Protein AF-0000000066281211 (afdb_homodimer)

Structure (mmCIF, N/CA/C/O backbone):
data_AF-0000000066281211-model_v1
#
loop_
_entity.id
_entity.type
_entity.pdbx_description
1 polymer 'Putative nuclease p44'
#
loop_
_atom_site.group_PDB
_atom_site.id
_atom_site.type_symbol
_atom_site.label_atom_id
_atom_site.label_alt_id
_atom_site.label_comp_id
_atom_site.label_asym_id
_atom_site.label_entity_id
_atom_site.label_seq_id
_atom_site.pdbx_PDB_ins_code
_atom_site.Cartn_x
_atom_site.Cartn_y
_atom_site.Cartn_z
_atom_site.occupancy
_atom_site.B_iso_or_equiv
_atom_site.auth_seq_id
_atom_site.auth_comp_id
_atom_site.auth_asym_id
_atom_site.auth_atom_id
_atom_site.pdbx_PDB_model_num
ATOM 1 N N . MET A 1 1 ? 4.246 -25.969 -23.844 1 44.56 1 MET A N 1
ATOM 2 C CA . MET A 1 1 ? 4.227 -25.766 -22.406 1 44.56 1 MET A CA 1
ATOM 3 C C . MET A 1 1 ? 3.957 -24.297 -22.062 1 44.56 1 MET A C 1
ATOM 5 O O . MET A 1 1 ? 4.676 -23.406 -22.531 1 44.56 1 MET A O 1
ATOM 9 N N . ARG A 1 2 ? 2.766 -23.844 -22.109 1 54.31 2 ARG A N 1
ATOM 10 C CA . ARG A 1 2 ? 2.336 -22.453 -22.141 1 54.31 2 ARG A CA 1
ATOM 11 C C . ARG A 1 2 ? 3.037 -21.641 -21.047 1 54.31 2 ARG A C 1
ATOM 13 O O . ARG A 1 2 ? 3.014 -22.016 -19.875 1 54.31 2 ARG A O 1
ATOM 20 N N . LEU A 1 3 ? 4.168 -21.031 -21.438 1 71.75 3 LEU A N 1
ATOM 21 C CA . LEU A 1 3 ? 5.023 -20.297 -20.516 1 71.75 3 LEU A CA 1
ATOM 22 C C . LEU A 1 3 ? 4.207 -19.344 -19.656 1 71.75 3 LEU A C 1
ATOM 24 O O . LEU A 1 3 ? 3.428 -18.547 -20.188 1 71.75 3 LEU A O 1
ATOM 28 N N . ILE A 1 4 ? 3.943 -19.859 -18.531 1 82.5 4 ILE A N 1
ATOM 29 C CA . ILE A 1 4 ? 3.143 -19.047 -17.625 1 82.5 4 ILE A CA 1
ATOM 30 C C . ILE A 1 4 ? 3.658 -17.609 -17.625 1 82.5 4 ILE A C 1
ATOM 32 O O . ILE A 1 4 ? 4.848 -17.359 -17.406 1 82.5 4 ILE A O 1
ATOM 36 N N . ARG A 1 5 ? 2.764 -16.766 -18.141 1 91.5 5 ARG A N 1
ATOM 37 C CA . ARG A 1 5 ? 3.102 -15.352 -18.234 1 91.5 5 ARG A CA 1
ATOM 38 C C . ARG A 1 5 ? 2.91 -14.664 -16.891 1 91.5 5 ARG A C 1
ATOM 40 O O . ARG A 1 5 ? 2.082 -15.086 -16.078 1 91.5 5 ARG A O 1
ATOM 47 N N . GLU A 1 6 ? 3.596 -13.648 -16.688 1 95.06 6 GLU A N 1
ATOM 48 C CA . GLU A 1 6 ? 3.502 -12.836 -15.484 1 95.06 6 GLU A CA 1
ATOM 49 C C . GLU A 1 6 ? 2.076 -12.352 -15.258 1 95.06 6 GLU A C 1
ATOM 51 O O . GLU A 1 6 ? 1.578 -12.375 -14.125 1 95.06 6 GLU A O 1
ATOM 56 N N . ASP A 1 7 ? 1.435 -11.945 -16.297 1 96.25 7 ASP A N 1
ATOM 57 C CA . ASP A 1 7 ? 0.079 -11.414 -16.188 1 96.25 7 ASP A CA 1
ATOM 58 C C . ASP A 1 7 ? -0.877 -12.469 -15.641 1 96.25 7 ASP A C 1
ATOM 60 O O . ASP A 1 7 ? -1.756 -12.156 -14.828 1 96.25 7 ASP A O 1
ATOM 64 N N . SER A 1 8 ? -0.72 -13.68 -16.109 1 96.94 8 SER A N 1
ATOM 65 C CA . SER A 1 8 ? -1.567 -14.758 -15.617 1 96.94 8 SER A CA 1
ATOM 66 C C . SER A 1 8 ? -1.365 -14.992 -14.125 1 96.94 8 SER A C 1
ATOM 68 O O . SER A 1 8 ? -2.316 -15.297 -13.398 1 96.94 8 SER A O 1
ATOM 70 N N . ILE A 1 9 ? -0.153 -14.906 -13.672 1 97.5 9 ILE A N 1
ATOM 71 C CA . ILE A 1 9 ? 0.177 -15.078 -12.258 1 97.5 9 ILE A CA 1
ATOM 72 C C . ILE A 1 9 ? -0.469 -13.961 -11.438 1 97.5 9 ILE A C 1
ATOM 74 O O . ILE A 1 9 ? -1.067 -14.219 -10.391 1 97.5 9 ILE A O 1
ATOM 78 N N . GLU A 1 10 ? -0.392 -12.766 -11.961 1 97.94 10 GLU A N 1
ATOM 79 C CA . GLU A 1 10 ? -0.994 -11.625 -11.273 1 97.94 10 GLU A CA 1
ATOM 80 C C . GLU A 1 10 ? -2.512 -11.758 -11.203 1 97.94 10 GLU A C 1
ATOM 82 O O . GLU A 1 10 ? -3.115 -1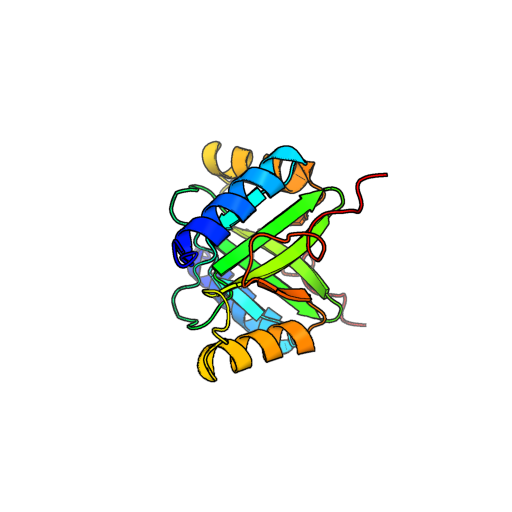1.531 -10.156 1 97.94 10 GLU A O 1
ATOM 87 N N . LYS A 1 11 ? -3.09 -12.141 -12.266 1 98.06 11 LYS A N 1
ATOM 88 C CA . LYS A 1 11 ? -4.539 -12.32 -12.281 1 98.06 11 LYS A CA 1
ATOM 89 C C . LYS A 1 11 ? -4.969 -13.414 -11.312 1 98.06 11 LYS A C 1
ATOM 91 O O . LYS A 1 11 ? -5.984 -13.281 -10.625 1 98.06 11 LYS A O 1
ATOM 96 N N . HIS A 1 12 ? -4.199 -14.516 -11.312 1 98.12 12 HIS A N 1
ATOM 97 C CA . HIS A 1 12 ? -4.469 -15.602 -10.375 1 98.12 12 HIS A CA 1
ATOM 98 C C . HIS A 1 12 ? -4.363 -15.117 -8.93 1 98.12 12 HIS A C 1
ATOM 100 O O . HIS A 1 12 ? -5.211 -15.445 -8.094 1 98.12 12 HIS A O 1
ATOM 106 N N . LEU A 1 13 ? -3.348 -14.344 -8.633 1 98.31 13 LEU A N 1
ATOM 107 C CA . LEU A 1 13 ? -3.176 -13.75 -7.309 1 98.31 13 LEU A CA 1
ATOM 108 C C . LEU A 1 13 ? -4.41 -12.945 -6.91 1 98.31 13 LEU A C 1
ATOM 110 O O . LEU A 1 13 ? -4.961 -13.148 -5.824 1 98.31 13 LEU A O 1
ATOM 114 N N . VAL A 1 14 ? -4.867 -12.039 -7.812 1 98.5 14 VAL A N 1
ATOM 115 C CA . VAL A 1 14 ? -5.992 -11.156 -7.535 1 98.5 14 VAL A CA 1
ATOM 116 C C . VAL A 1 14 ? -7.242 -11.984 -7.254 1 98.5 14 VAL A C 1
ATOM 118 O O . VAL A 1 14 ? -7.949 -11.734 -6.27 1 98.5 14 VAL A O 1
ATOM 121 N N . SER A 1 15 ? -7.438 -12.984 -8.07 1 98.44 15 SER A N 1
ATOM 122 C CA . SER A 1 15 ? -8.625 -13.828 -7.945 1 98.44 15 SER A CA 1
ATOM 123 C C . SER A 1 15 ? -8.609 -14.602 -6.633 1 98.44 15 SER A C 1
ATOM 125 O O . SER A 1 15 ? -9.609 -14.648 -5.918 1 98.44 15 SER A O 1
ATOM 127 N N . GLU A 1 16 ? -7.512 -15.188 -6.273 1 98.19 16 GLU A N 1
ATOM 128 C CA . GLU A 1 16 ? -7.43 -16.031 -5.086 1 98.19 16 GLU A CA 1
ATOM 129 C C . GLU A 1 16 ? -7.496 -15.195 -3.811 1 98.19 16 GLU A C 1
ATOM 131 O O . GLU A 1 16 ? -8.109 -15.609 -2.822 1 98.19 16 GLU A O 1
ATOM 136 N N . VAL A 1 17 ? -6.848 -14.078 -3.797 1 98.38 17 VAL A N 1
ATOM 137 C CA . VAL A 1 17 ? -6.902 -13.172 -2.654 1 98.38 17 VAL A CA 1
ATOM 138 C C . VAL A 1 17 ? -8.344 -12.734 -2.41 1 98.38 17 VAL A C 1
ATOM 140 O O . VAL A 1 17 ? -8.805 -12.695 -1.265 1 98.38 17 VAL A O 1
ATOM 143 N N . ARG A 1 18 ? -9.016 -12.414 -3.469 1 98.25 18 ARG A N 1
ATOM 144 C CA . ARG A 1 18 ? -10.414 -12 -3.365 1 98.25 18 ARG A CA 1
ATOM 145 C C . ARG A 1 18 ? -11.258 -13.094 -2.729 1 98.25 18 ARG A C 1
ATOM 147 O O . ARG A 1 18 ? -12.125 -12.812 -1.896 1 98.25 18 ARG A O 1
ATOM 154 N N . LYS A 1 19 ? -10.992 -14.312 -3.018 1 97.56 19 LYS A N 1
ATOM 155 C CA . LYS A 1 19 ? -11.773 -15.445 -2.525 1 97.56 19 LYS A CA 1
ATOM 156 C C . LYS A 1 19 ? -11.68 -15.562 -1.008 1 97.56 19 LYS A C 1
ATOM 158 O O . LYS A 1 19 ? -12.609 -16.047 -0.358 1 97.56 19 LYS A O 1
ATOM 163 N N . ILE A 1 20 ? -10.625 -15.141 -0.533 1 96.56 20 ILE A N 1
ATOM 164 C CA . ILE A 1 20 ? -10.453 -15.297 0.907 1 96.56 20 ILE A CA 1
ATOM 165 C C . ILE A 1 20 ? -10.766 -13.984 1.612 1 96.56 20 ILE A C 1
ATOM 167 O O . ILE A 1 20 ? -10.438 -13.805 2.787 1 96.56 20 ILE A O 1
ATOM 171 N N . GLY A 1 21 ? -11.281 -13.023 0.875 1 97.25 21 GLY A N 1
ATOM 172 C CA . GLY A 1 21 ? -11.797 -11.805 1.487 1 97.25 21 GLY A CA 1
ATOM 173 C C . GLY A 1 21 ? -10.789 -10.672 1.511 1 97.25 21 GLY A C 1
ATOM 174 O O . GLY A 1 21 ? -11 -9.664 2.186 1 97.25 21 GLY A O 1
ATOM 175 N N . GLY A 1 22 ? -9.688 -10.883 0.77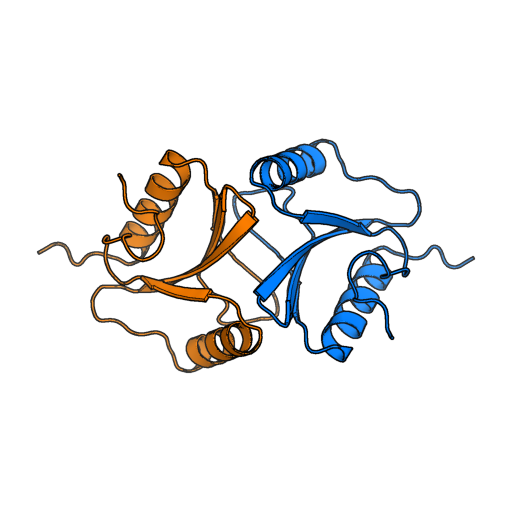7 1 98.31 22 GLY A N 1
ATOM 176 C CA . GLY A 1 22 ? -8.688 -9.836 0.684 1 98.31 22 GLY A CA 1
ATOM 177 C C . GLY A 1 22 ? -8.812 -9.008 -0.582 1 98.31 22 GLY A C 1
ATOM 178 O O . GLY A 1 22 ? -9.742 -9.203 -1.369 1 98.31 22 GLY A O 1
ATOM 179 N N . ILE A 1 23 ? -7.938 -8.008 -0.677 1 98.56 23 ILE A N 1
ATOM 180 C CA . ILE A 1 23 ? -7.82 -7.176 -1.869 1 98.56 23 ILE A CA 1
ATOM 181 C C . ILE A 1 23 ? -6.363 -7.145 -2.334 1 98.56 23 ILE A C 1
ATOM 183 O O . ILE A 1 23 ? -5.453 -6.945 -1.529 1 98.56 23 ILE A O 1
ATOM 187 N N . ALA A 1 24 ? -6.18 -7.43 -3.588 1 98.75 24 ALA A N 1
ATOM 188 C CA . ALA A 1 24 ? -4.867 -7.23 -4.199 1 98.75 24 ALA A CA 1
ATOM 189 C C . ALA A 1 24 ? -4.855 -5.977 -5.074 1 98.75 24 ALA A C 1
ATOM 191 O O . ALA A 1 24 ? -5.184 -6.035 -6.258 1 98.75 24 ALA A O 1
ATOM 192 N N . TYR A 1 25 ? -4.43 -4.871 -4.496 1 98.88 25 TYR A N 1
ATOM 193 C CA . TYR A 1 25 ? -4.371 -3.613 -5.23 1 98.88 25 TYR A CA 1
ATOM 194 C C . TYR A 1 25 ? -3.221 -3.615 -6.23 1 98.88 25 TYR A C 1
ATOM 196 O O . TYR A 1 25 ? -2.125 -4.09 -5.922 1 98.88 25 TYR A O 1
ATOM 204 N N . LYS A 1 26 ? -3.486 -3.129 -7.473 1 98.75 26 LYS A N 1
ATOM 205 C CA . LYS A 1 26 ? -2.33 -2.703 -8.258 1 98.75 26 LYS A CA 1
ATOM 206 C C . LYS A 1 26 ? -1.589 -1.562 -7.57 1 98.75 26 LYS A C 1
ATOM 208 O O . LYS A 1 26 ? -2.191 -0.545 -7.215 1 98.75 26 LYS A O 1
ATOM 213 N N . PHE A 1 27 ? -0.357 -1.746 -7.336 1 98.81 27 PHE A N 1
ATOM 214 C CA . PHE A 1 27 ? 0.393 -0.747 -6.582 1 98.81 27 PHE A CA 1
ATOM 215 C C . PHE A 1 27 ? 1.288 0.069 -7.508 1 98.81 27 PHE A C 1
ATOM 217 O O . PHE A 1 27 ? 2.283 -0.441 -8.031 1 98.81 27 PHE A O 1
ATOM 224 N N . VAL A 1 28 ? 0.878 1.302 -7.762 1 98.75 28 VAL A N 1
ATOM 225 C CA . VAL A 1 28 ? 1.646 2.287 -8.516 1 98.75 28 VAL A CA 1
ATOM 226 C C . VAL A 1 28 ? 1.979 3.479 -7.617 1 98.75 28 VAL A C 1
ATOM 228 O O . VAL A 1 28 ? 1.121 3.967 -6.879 1 98.75 28 VAL A O 1
ATOM 231 N N . SER A 1 29 ? 3.221 3.852 -7.633 1 98.75 29 SER A N 1
ATOM 232 C CA . SER A 1 29 ? 3.656 5.012 -6.859 1 98.75 29 SER A CA 1
ATOM 233 C C . SER A 1 29 ? 4.488 5.961 -7.715 1 98.75 29 SER A C 1
ATOM 235 O O . SER A 1 29 ? 5.715 5.836 -7.777 1 98.75 29 SER A O 1
ATOM 237 N N . PRO A 1 30 ? 3.777 6.918 -8.344 1 97.81 30 PRO A N 1
ATOM 238 C CA . PRO A 1 30 ? 4.531 7.859 -9.18 1 97.81 30 PRO A CA 1
ATOM 239 C C . PRO A 1 30 ? 5.723 8.469 -8.453 1 97.81 30 PRO A C 1
ATOM 241 O O . PRO A 1 30 ? 5.594 8.898 -7.301 1 97.81 30 PRO A O 1
ATOM 244 N N . GLY A 1 31 ? 6.863 8.516 -9.102 1 94.56 31 GLY A N 1
ATOM 245 C CA . GLY A 1 31 ? 8.078 9.047 -8.508 1 94.56 31 GLY A CA 1
ATOM 246 C C . GLY A 1 31 ? 8.938 7.977 -7.852 1 94.56 31 GLY A C 1
ATOM 247 O O . GLY A 1 31 ? 10.094 8.227 -7.504 1 94.56 31 GLY A O 1
ATOM 248 N N . ARG A 1 32 ? 8.359 6.844 -7.602 1 95.56 32 ARG A N 1
ATOM 249 C CA . ARG A 1 32 ? 9.07 5.695 -7.051 1 95.56 32 ARG A CA 1
ATOM 250 C C . ARG A 1 32 ? 8.984 4.496 -7.988 1 95.56 32 ARG A C 1
ATOM 252 O O . ARG A 1 32 ? 8 3.756 -7.977 1 95.56 32 ARG A O 1
ATOM 259 N N . ARG A 1 33 ? 10.117 4.367 -8.578 1 91.06 33 ARG A N 1
ATOM 260 C CA . ARG A 1 33 ? 10.156 3.23 -9.5 1 91.06 33 ARG A CA 1
ATOM 261 C C . ARG A 1 33 ? 10.477 1.939 -8.75 1 91.06 33 ARG A C 1
ATOM 263 O O . ARG A 1 33 ? 11.008 1.973 -7.641 1 91.06 33 ARG A O 1
ATOM 270 N N . GLY A 1 34 ? 9.93 0.787 -9.164 1 97.44 34 GLY A N 1
ATOM 271 C CA . GLY A 1 34 ? 10.352 -0.515 -8.672 1 97.44 34 GLY A CA 1
ATOM 272 C C . GLY A 1 34 ? 9.461 -1.046 -7.559 1 97.44 34 GLY A C 1
ATOM 273 O O . GLY A 1 34 ? 9.75 -2.094 -6.977 1 97.44 34 GLY A O 1
ATOM 274 N N . VAL A 1 35 ? 8.469 -0.241 -7.188 1 98.81 35 VAL A N 1
ATOM 275 C CA . VAL A 1 35 ? 7.574 -0.752 -6.156 1 98.81 35 VAL A CA 1
ATOM 276 C C . VAL A 1 35 ? 6.992 -2.094 -6.594 1 98.81 35 VAL A C 1
ATOM 278 O O . VAL A 1 35 ? 6.867 -2.361 -7.793 1 98.81 35 VAL A O 1
ATOM 281 N N . PRO A 1 36 ? 6.652 -2.949 -5.617 1 98.88 36 PRO A N 1
ATOM 282 C CA . PRO A 1 36 ? 6.055 -4.234 -5.984 1 98.88 36 PRO A CA 1
ATOM 283 C C . PRO A 1 36 ? 4.742 -4.078 -6.75 1 98.88 36 PRO A C 1
ATOM 285 O O . PRO A 1 36 ? 4.039 -3.08 -6.578 1 98.88 36 PRO A O 1
ATOM 288 N N . ASP A 1 37 ? 4.387 -4.996 -7.543 1 98.81 37 ASP A N 1
ATOM 289 C CA . ASP A 1 37 ? 3.236 -4.957 -8.438 1 98.81 37 ASP A CA 1
ATOM 290 C C . ASP A 1 37 ? 1.934 -4.816 -7.656 1 98.81 37 ASP A C 1
ATOM 292 O O . ASP A 1 37 ? 1.007 -4.133 -8.102 1 98.81 37 ASP A O 1
ATOM 296 N N . ARG A 1 38 ? 1.886 -5.543 -6.516 1 98.88 38 ARG A N 1
ATOM 297 C CA . ARG A 1 38 ? 0.625 -5.605 -5.785 1 98.88 38 ARG A CA 1
ATOM 298 C C . ARG A 1 38 ? 0.834 -5.289 -4.309 1 98.88 38 ARG A C 1
ATOM 300 O O . ARG A 1 38 ? 1.837 -5.695 -3.717 1 98.88 38 ARG A O 1
ATOM 307 N N . LEU A 1 39 ? -0.033 -4.566 -3.771 1 98.94 39 LEU A N 1
ATOM 308 C CA . LEU A 1 39 ? -0.272 -4.477 -2.336 1 98.94 39 LEU A CA 1
ATOM 309 C C . LEU A 1 39 ? -1.449 -5.355 -1.926 1 98.94 39 LEU A C 1
ATOM 311 O O . LEU A 1 39 ? -2.602 -5.047 -2.24 1 98.94 39 LEU A O 1
ATOM 315 N N . VAL A 1 40 ? -1.18 -6.426 -1.257 1 98.81 40 VAL A N 1
ATOM 316 C CA . VAL A 1 40 ? -2.221 -7.375 -0.869 1 98.81 40 VAL A CA 1
ATOM 317 C C . VAL A 1 40 ? -2.682 -7.078 0.556 1 98.81 40 VAL A C 1
ATOM 319 O O . VAL A 1 40 ? -1.912 -7.223 1.508 1 98.81 40 VAL A O 1
ATOM 322 N N . ALA A 1 41 ? -3.887 -6.605 0.68 1 98.69 41 ALA A N 1
ATOM 323 C CA . ALA A 1 41 ? -4.535 -6.352 1.964 1 98.69 41 ALA A CA 1
ATOM 324 C C . ALA A 1 41 ? -5.402 -7.535 2.385 1 98.69 41 ALA A C 1
ATOM 326 O O . ALA A 1 41 ? -6.398 -7.848 1.729 1 98.69 41 ALA A O 1
ATOM 327 N N . LEU A 1 42 ? -5.004 -8.195 3.471 1 98.06 42 LEU A N 1
ATOM 328 C CA . LEU A 1 42 ? -5.688 -9.383 3.967 1 98.06 42 LEU A CA 1
ATOM 329 C C . LEU A 1 42 ? -6.453 -9.07 5.25 1 98.06 42 LEU A C 1
ATOM 331 O O . LEU A 1 42 ? -6.23 -8.031 5.871 1 98.06 42 LEU A O 1
ATOM 335 N N . PRO A 1 43 ? -7.402 -9.953 5.566 1 97.12 43 PRO A N 1
ATOM 336 C CA . PRO A 1 43 ? -8.062 -9.773 6.859 1 97.12 43 PRO A CA 1
ATOM 337 C C . PRO A 1 43 ? -7.082 -9.742 8.023 1 97.12 43 PRO A C 1
ATOM 339 O O . PRO A 1 43 ? -5.938 -10.188 7.887 1 97.12 43 PRO A O 1
ATOM 342 N N . ASN A 1 44 ? -7.535 -9.102 9.125 1 95.94 44 ASN A N 1
ATOM 343 C CA . ASN A 1 44 ? -6.785 -8.961 10.367 1 95.94 44 ASN A CA 1
ATOM 344 C C . ASN A 1 44 ? -5.602 -8.016 10.203 1 95.94 44 ASN A C 1
ATOM 346 O O . ASN A 1 44 ? -4.562 -8.195 10.844 1 95.94 44 ASN A O 1
ATOM 350 N N . GLY A 1 45 ? -5.629 -7.152 9.281 1 97.12 45 GLY A N 1
ATOM 351 C CA . GLY A 1 45 ? -4.699 -6.043 9.156 1 97.12 45 GLY A CA 1
ATOM 352 C C . GLY A 1 45 ? -3.367 -6.441 8.547 1 97.12 45 GLY A C 1
ATOM 353 O O . GLY A 1 45 ? -2.363 -5.75 8.734 1 97.12 45 GLY A O 1
ATOM 354 N N . LYS A 1 46 ? -3.406 -7.516 7.879 1 96.81 46 LYS A N 1
ATOM 355 C CA . LYS A 1 46 ? -2.146 -7.984 7.312 1 96.81 46 LYS A CA 1
ATOM 356 C C . LYS A 1 46 ? -1.932 -7.426 5.906 1 96.81 46 LYS A C 1
ATOM 358 O O . LYS A 1 46 ? -2.854 -7.418 5.09 1 96.81 46 LYS A O 1
ATOM 363 N N . ILE A 1 47 ? -0.723 -6.93 5.656 1 98.31 47 ILE A N 1
ATOM 364 C CA . ILE A 1 47 ? -0.321 -6.434 4.348 1 98.31 47 ILE A CA 1
ATOM 365 C C . ILE A 1 47 ? 0.864 -7.242 3.826 1 98.31 47 ILE A C 1
ATOM 367 O O . ILE A 1 47 ? 1.801 -7.535 4.574 1 98.31 47 ILE A O 1
ATOM 371 N N . ILE A 1 48 ? 0.837 -7.621 2.6 1 98.5 48 ILE A N 1
ATOM 372 C CA . ILE A 1 48 ? 1.962 -8.25 1.913 1 98.5 48 ILE A CA 1
ATOM 373 C C . ILE A 1 48 ? 2.199 -7.559 0.572 1 98.5 48 ILE A C 1
ATOM 375 O O . ILE A 1 48 ? 1.267 -7.383 -0.216 1 98.5 48 ILE A O 1
ATOM 379 N N . PHE A 1 49 ? 3.424 -7.133 0.347 1 98.94 49 PHE A N 1
ATOM 380 C CA . PHE A 1 49 ? 3.801 -6.66 -0.979 1 98.94 49 PHE A CA 1
ATOM 381 C C . PHE A 1 49 ? 4.199 -7.824 -1.876 1 98.94 49 PHE A C 1
ATOM 383 O O . PHE A 1 49 ? 4.961 -8.703 -1.46 1 98.94 49 PHE A O 1
ATOM 390 N N . VAL A 1 50 ? 3.719 -7.797 -3.125 1 98.88 50 VAL A N 1
ATOM 391 C CA . VAL A 1 50 ? 3.98 -8.945 -3.99 1 98.88 50 VAL A CA 1
ATOM 392 C C . VAL A 1 50 ? 4.539 -8.461 -5.328 1 98.88 50 VAL A C 1
ATOM 394 O O . VAL A 1 50 ? 3.945 -7.602 -5.984 1 98.88 50 VAL A O 1
ATOM 397 N N . GLU A 1 51 ? 5.641 -8.961 -5.715 1 98.88 51 GLU A N 1
ATOM 398 C CA . GLU A 1 51 ? 6.25 -8.797 -7.027 1 98.88 51 GLU A CA 1
ATOM 399 C C . GLU A 1 51 ? 6.062 -10.047 -7.887 1 98.88 51 GLU A C 1
ATOM 401 O O . GLU A 1 51 ? 6.496 -11.133 -7.512 1 98.88 51 GLU A O 1
ATOM 406 N N . CYS A 1 52 ? 5.441 -9.867 -9.008 1 98.5 52 CYS A N 1
ATOM 407 C CA . CYS A 1 52 ? 5.195 -11.008 -9.875 1 98.5 52 CYS A CA 1
ATOM 408 C C . CYS A 1 52 ? 6.254 -11.109 -10.961 1 98.5 52 CYS A C 1
ATOM 410 O O . CYS A 1 52 ? 6.656 -10.094 -11.539 1 98.5 52 CYS A O 1
ATOM 412 N N . LYS A 1 53 ? 6.691 -12.289 -11.164 1 98.25 53 LYS A N 1
ATOM 413 C CA . LYS A 1 53 ? 7.637 -12.617 -12.227 1 98.25 53 LYS A CA 1
ATOM 414 C C . LYS A 1 53 ? 7.188 -13.852 -13.008 1 98.25 53 LYS A C 1
ATOM 416 O O . LYS A 1 53 ? 6.477 -14.703 -12.477 1 98.25 53 LYS A O 1
ATOM 421 N N . ALA A 1 54 ? 7.598 -13.836 -14.305 1 96.69 54 ALA A N 1
ATOM 422 C CA . ALA A 1 54 ? 7.453 -15.094 -15.031 1 96.69 54 ALA A CA 1
ATOM 423 C C . ALA A 1 54 ? 8.305 -16.188 -14.391 1 96.69 54 ALA A C 1
ATOM 425 O O . ALA A 1 54 ? 9.281 -15.906 -13.695 1 96.69 54 ALA A O 1
ATOM 426 N N . PRO A 1 55 ? 7.887 -17.469 -14.586 1 95.44 55 PRO A N 1
ATOM 427 C CA . PRO A 1 55 ? 8.656 -18.562 -13.984 1 95.44 55 PRO A CA 1
ATOM 428 C C . PRO A 1 55 ? 10.141 -18.5 -14.328 1 95.44 55 PRO A C 1
ATOM 430 O O . PRO A 1 55 ? 10.508 -18.391 -15.5 1 95.44 55 PRO A O 1
ATOM 433 N N . GLY A 1 56 ? 10.914 -18.422 -13.242 1 92.56 56 GLY A N 1
ATOM 434 C CA . GLY A 1 56 ? 12.359 -18.438 -13.422 1 92.56 56 GLY A CA 1
ATOM 435 C C . GLY A 1 56 ? 12.969 -17.062 -13.523 1 92.56 56 GLY A C 1
ATOM 436 O O . GLY A 1 56 ? 14.195 -16.906 -13.484 1 92.56 56 GLY A O 1
ATOM 437 N N . GLU A 1 57 ? 12.133 -16.109 -13.727 1 96.81 57 GLU A N 1
ATOM 438 C CA . GLU A 1 57 ? 12.625 -14.742 -13.812 1 96.81 57 GLU A CA 1
ATOM 439 C C . GLU A 1 57 ? 12.789 -14.125 -12.422 1 96.81 57 GLU A C 1
ATOM 441 O O . GLU A 1 57 ? 12.094 -14.523 -11.484 1 96.81 57 GLU A O 1
ATOM 446 N N . LYS A 1 58 ? 13.727 -13.25 -12.352 1 97.12 58 LYS A N 1
ATOM 447 C CA . LYS A 1 58 ? 14.023 -12.586 -11.086 1 97.12 58 LYS A CA 1
ATOM 448 C C . LYS A 1 58 ? 13.773 -11.086 -11.18 1 97.12 58 LYS A C 1
ATOM 450 O O . LYS A 1 58 ? 13.812 -10.508 -12.273 1 97.12 58 LYS A O 1
ATOM 455 N N . PRO A 1 59 ? 13.555 -10.461 -10 1 98.06 59 PRO A N 1
ATOM 456 C CA . PRO A 1 59 ? 13.477 -9 -10.031 1 98.06 59 PRO A CA 1
ATOM 457 C C . PRO A 1 59 ? 14.773 -8.352 -10.508 1 98.06 59 PRO A C 1
ATOM 459 O O . PRO A 1 59 ? 15.852 -8.93 -10.352 1 98.06 59 PRO A O 1
ATOM 462 N N . THR A 1 60 ? 14.602 -7.203 -11.109 1 98.06 60 THR A N 1
ATOM 463 C CA . THR A 1 60 ? 15.781 -6.438 -11.5 1 98.06 60 THR A CA 1
ATOM 464 C C . THR A 1 60 ? 16.469 -5.848 -10.273 1 98.06 60 THR A C 1
ATOM 466 O O . THR A 1 60 ? 15.875 -5.773 -9.195 1 98.06 60 THR A O 1
ATOM 469 N N . PRO A 1 61 ? 17.703 -5.473 -10.445 1 97.88 61 PRO A N 1
ATOM 470 C CA . PRO A 1 61 ? 18.406 -4.824 -9.328 1 97.88 61 PRO A CA 1
ATOM 471 C C . PRO A 1 61 ? 17.672 -3.592 -8.812 1 97.88 61 PRO A C 1
ATOM 473 O O . PRO A 1 61 ? 17.688 -3.316 -7.609 1 97.88 61 PRO A O 1
ATOM 476 N N . TYR A 1 62 ? 17.031 -2.912 -9.734 1 97.31 62 TYR A N 1
ATOM 477 C CA . TYR A 1 62 ? 16.266 -1.727 -9.359 1 97.31 62 TYR A CA 1
ATOM 478 C C . TYR A 1 62 ? 15.094 -2.096 -8.469 1 97.31 62 TYR A C 1
ATOM 480 O O . TYR A 1 62 ? 14.844 -1.438 -7.457 1 97.31 62 TYR A O 1
ATOM 488 N N . GLN A 1 63 ? 14.375 -3.139 -8.773 1 98.62 63 GLN A N 1
ATOM 489 C CA . GLN A 1 63 ? 13.273 -3.625 -7.945 1 98.62 63 GLN A CA 1
ATOM 490 C C . GLN A 1 63 ? 13.781 -4.133 -6.598 1 98.62 63 GLN A C 1
ATOM 492 O O . GLN A 1 63 ? 13.164 -3.871 -5.562 1 98.62 63 GLN A O 1
ATOM 497 N N . LEU A 1 64 ? 14.922 -4.773 -6.625 1 98.5 64 LEU A N 1
ATOM 498 C CA . LEU A 1 64 ? 15.484 -5.348 -5.41 1 98.5 64 LEU A CA 1
ATOM 499 C C . LEU A 1 64 ? 15.859 -4.254 -4.414 1 98.5 64 LEU A C 1
ATOM 501 O O . LEU A 1 64 ? 15.758 -4.453 -3.201 1 98.5 64 LEU A O 1
ATOM 505 N N . ARG A 1 65 ? 16.281 -3.18 -4.867 1 98.19 65 ARG A N 1
ATOM 506 C CA . ARG A 1 65 ? 16.609 -2.07 -3.979 1 98.19 65 ARG A CA 1
ATOM 507 C C . ARG A 1 65 ? 15.367 -1.572 -3.24 1 98.19 65 ARG A C 1
ATOM 509 O O . ARG A 1 65 ? 15.414 -1.327 -2.033 1 98.19 65 ARG A O 1
ATOM 516 N N . GLU A 1 66 ? 14.281 -1.424 -4.008 1 98.5 66 GLU A N 1
ATOM 517 C CA . GLU A 1 66 ? 13.047 -0.999 -3.361 1 98.5 66 GLU A CA 1
ATOM 518 C C . GLU A 1 66 ? 12.531 -2.066 -2.4 1 98.5 66 GLU A C 1
ATOM 520 O O . GLU A 1 66 ? 12.047 -1.749 -1.312 1 98.5 66 GLU A O 1
ATOM 525 N N . HIS A 1 67 ? 12.625 -3.35 -2.762 1 98.81 67 HIS A N 1
ATOM 526 C CA . HIS A 1 67 ? 12.258 -4.438 -1.86 1 98.81 67 HIS A CA 1
ATOM 527 C C . HIS A 1 67 ? 13.062 -4.371 -0.563 1 98.81 67 HIS A C 1
ATOM 529 O O . HIS A 1 67 ? 12.508 -4.57 0.521 1 98.81 67 HIS A O 1
ATOM 535 N N . ALA A 1 68 ? 14.328 -4.059 -0.755 1 98.56 68 ALA A N 1
ATOM 536 C CA . ALA A 1 68 ? 15.211 -3.992 0.404 1 98.56 68 ALA A CA 1
ATOM 537 C C . ALA A 1 68 ? 14.781 -2.881 1.359 1 98.56 68 ALA A C 1
ATOM 539 O O . ALA A 1 68 ? 14.883 -3.031 2.58 1 98.56 68 ALA A O 1
ATOM 540 N N . ARG A 1 69 ? 14.344 -1.8 0.841 1 98.25 69 ARG A N 1
ATOM 541 C CA . ARG A 1 69 ? 13.852 -0.711 1.681 1 98.25 69 ARG A CA 1
ATOM 542 C C . ARG A 1 69 ? 12.648 -1.153 2.502 1 98.25 69 ARG A C 1
ATOM 544 O O . ARG A 1 69 ? 12.586 -0.904 3.707 1 98.25 69 ARG A O 1
ATOM 551 N N . LEU A 1 70 ? 11.75 -1.803 1.854 1 98.62 70 LEU A N 1
ATOM 552 C CA . LEU A 1 70 ? 10.555 -2.303 2.525 1 98.62 70 LEU A CA 1
ATOM 553 C C . LEU A 1 70 ? 10.922 -3.352 3.57 1 98.62 70 LEU A C 1
ATOM 555 O O . LEU A 1 70 ? 10.391 -3.334 4.684 1 98.62 70 LEU A O 1
ATOM 559 N N . PHE A 1 71 ? 11.875 -4.195 3.217 1 98.5 71 PHE A N 1
ATOM 560 C CA . PHE A 1 71 ? 12.328 -5.227 4.141 1 98.5 71 PHE A CA 1
ATOM 561 C C . PHE A 1 71 ? 12.977 -4.602 5.371 1 98.5 71 PHE A C 1
ATOM 563 O O . PHE A 1 71 ? 12.727 -5.039 6.5 1 98.5 71 PHE A O 1
ATOM 570 N N . ALA A 1 72 ? 13.758 -3.592 5.129 1 98.44 72 ALA A N 1
ATOM 571 C CA . ALA A 1 72 ? 14.469 -2.932 6.223 1 98.44 72 ALA A CA 1
ATOM 572 C C . ALA A 1 72 ? 13.492 -2.305 7.211 1 98.44 72 ALA A C 1
ATOM 574 O O . ALA A 1 72 ? 13.805 -2.174 8.398 1 98.44 72 ALA A O 1
ATOM 575 N N . LEU A 1 73 ? 12.359 -1.976 6.773 1 98.44 73 LEU A N 1
ATOM 576 C CA . LEU A 1 73 ? 11.328 -1.389 7.625 1 98.44 73 LEU A CA 1
ATOM 577 C C . LEU A 1 73 ? 10.492 -2.475 8.289 1 98.44 73 LEU A C 1
ATOM 579 O O . LEU A 1 73 ? 9.594 -2.174 9.086 1 98.44 73 LEU A O 1
ATOM 583 N N . GLY A 1 74 ? 10.703 -3.709 7.926 1 98.44 74 GLY A N 1
ATOM 584 C CA . GLY A 1 74 ? 10 -4.816 8.555 1 98.44 74 GLY A CA 1
ATOM 585 C C . GLY A 1 74 ? 8.805 -5.297 7.758 1 98.44 74 GLY A C 1
ATOM 586 O O . GLY A 1 74 ? 7.98 -6.059 8.266 1 98.44 74 GLY A O 1
ATOM 587 N N . HIS A 1 75 ? 8.727 -4.891 6.52 1 98.5 75 HIS A N 1
ATOM 588 C CA . HIS A 1 75 ? 7.586 -5.293 5.699 1 98.5 75 HIS A CA 1
ATOM 589 C C . HIS A 1 75 ? 7.91 -6.543 4.887 1 98.5 75 HIS A C 1
ATOM 591 O O . HIS A 1 75 ? 9.078 -6.812 4.59 1 98.5 75 HIS A O 1
ATOM 597 N N . GLN A 1 76 ? 6.887 -7.289 4.598 1 98.12 76 GLN A N 1
ATOM 598 C CA . GLN A 1 76 ? 7.039 -8.508 3.809 1 98.12 76 GLN A CA 1
ATOM 599 C C . GLN A 1 76 ? 6.898 -8.219 2.316 1 98.12 76 GLN A C 1
ATOM 601 O O . GLN A 1 76 ? 5.91 -7.625 1.885 1 98.12 76 GLN A O 1
ATOM 606 N N . VAL A 1 77 ? 7.844 -8.602 1.575 1 98.69 77 VAL A N 1
ATOM 607 C CA . VAL A 1 77 ? 7.805 -8.57 0.117 1 98.69 77 VAL A CA 1
ATOM 608 C C . VAL A 1 77 ? 7.992 -9.984 -0.431 1 98.69 77 VAL A C 1
ATOM 610 O O . VAL A 1 77 ? 8.977 -10.656 -0.109 1 98.69 77 VAL A O 1
ATOM 613 N N . ILE A 1 78 ? 7.074 -10.445 -1.226 1 98.38 78 ILE A N 1
ATOM 614 C CA . ILE A 1 78 ? 7.125 -11.781 -1.802 1 98.38 78 ILE 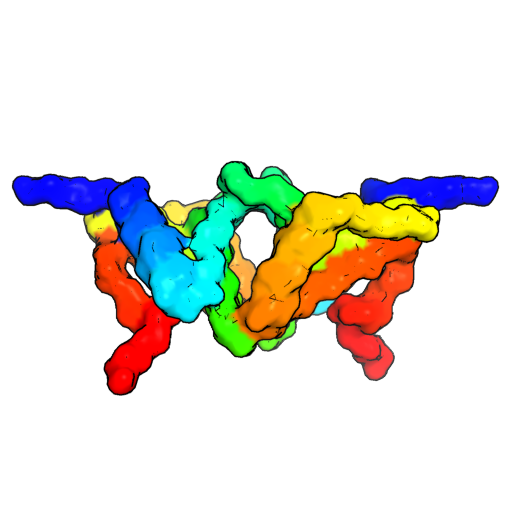A CA 1
ATOM 615 C C . ILE A 1 78 ? 7.277 -11.688 -3.318 1 98.38 78 ILE A C 1
ATOM 617 O O . ILE A 1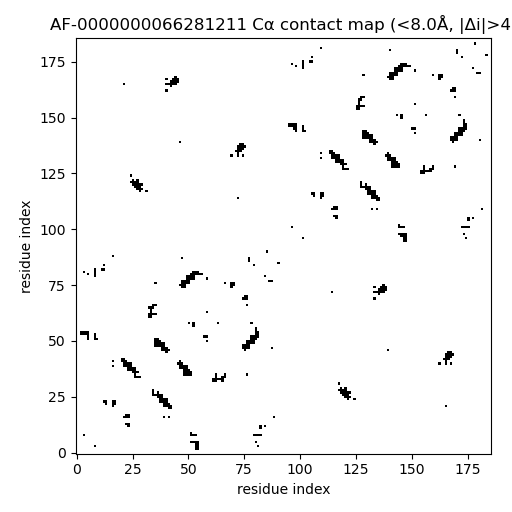 78 ? 6.57 -10.914 -3.969 1 98.38 78 ILE A O 1
ATOM 621 N N . VAL A 1 79 ? 8.234 -12.398 -3.824 1 98.38 79 VAL A N 1
ATOM 622 C CA . VAL A 1 79 ? 8.336 -12.578 -5.27 1 98.38 79 VAL A CA 1
ATOM 623 C C . VAL A 1 79 ? 7.57 -13.828 -5.691 1 98.38 79 VAL A C 1
ATOM 625 O O . VAL A 1 79 ? 7.883 -14.938 -5.246 1 98.38 79 VAL A O 1
ATOM 628 N N . LEU A 1 80 ? 6.598 -13.625 -6.418 1 97.62 80 LEU A N 1
ATOM 629 C CA . LEU A 1 80 ? 5.746 -14.703 -6.906 1 97.62 80 LEU A CA 1
ATOM 630 C C . LEU A 1 80 ? 6.062 -15.031 -8.359 1 97.62 80 LEU A C 1
ATOM 632 O O . LEU A 1 80 ? 5.836 -14.211 -9.25 1 97.62 80 LEU A O 1
ATOM 636 N N . ASP A 1 81 ? 6.551 -16.219 -8.617 1 96.94 81 ASP A N 1
ATOM 637 C CA . ASP A 1 81 ? 6.918 -16.594 -9.984 1 96.94 81 ASP A CA 1
ATOM 638 C C . ASP A 1 81 ? 6.18 -17.844 -10.43 1 96.94 81 ASP A C 1
ATOM 640 O O . ASP A 1 81 ? 6.633 -18.562 -11.328 1 96.94 81 ASP A O 1
ATOM 644 N N . SER A 1 82 ? 5.168 -18.156 -9.711 1 96.06 82 SER A N 1
ATOM 645 C CA . SER A 1 82 ? 4.258 -19.25 -10.039 1 96.06 82 SER A CA 1
ATOM 646 C C . SER A 1 82 ? 2.857 -18.984 -9.5 1 96.06 82 SER A C 1
ATOM 648 O O . SER A 1 82 ? 2.609 -17.953 -8.883 1 96.06 82 SER A O 1
ATOM 650 N N . GLN A 1 83 ? 2.035 -19.953 -9.773 1 95.56 83 GLN A N 1
ATOM 651 C CA . GLN A 1 83 ? 0.672 -19.797 -9.273 1 95.56 83 GLN A CA 1
ATOM 652 C C . GLN A 1 83 ? 0.524 -20.391 -7.875 1 95.56 83 GLN A C 1
ATOM 654 O O . GLN A 1 83 ? -0.585 -20.469 -7.344 1 95.56 83 GLN A O 1
ATOM 659 N N . ASP A 1 84 ? 1.631 -20.812 -7.34 1 95.38 84 ASP A N 1
ATOM 660 C CA . ASP A 1 84 ? 1.621 -21.266 -5.953 1 95.38 84 ASP A CA 1
ATOM 661 C C . ASP A 1 84 ? 1.521 -20.078 -4.988 1 95.38 84 ASP A C 1
ATOM 663 O O . ASP A 1 84 ? 2.447 -19.281 -4.895 1 95.38 84 ASP A O 1
ATOM 667 N N . LEU A 1 85 ? 0.464 -20.016 -4.242 1 96.81 85 LEU A N 1
ATOM 668 C CA . LEU A 1 85 ? 0.199 -18.859 -3.396 1 96.81 85 LEU A CA 1
ATOM 66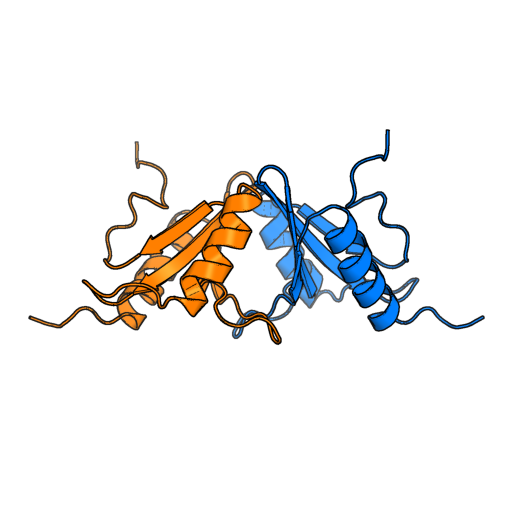9 C C . LEU A 1 85 ? 0.359 -19.219 -1.922 1 96.81 85 LEU A C 1
ATOM 671 O O . LEU A 1 85 ? -0.128 -18.5 -1.047 1 96.81 85 LEU A O 1
ATOM 675 N N . SER A 1 86 ? 1.044 -20.281 -1.578 1 95.62 86 SER A N 1
ATOM 676 C CA . SER A 1 86 ? 1.173 -20.766 -0.208 1 95.62 86 SER A CA 1
ATOM 677 C C . SER A 1 86 ? 1.899 -19.75 0.671 1 95.62 86 SER A C 1
ATOM 679 O O . SER A 1 86 ? 1.698 -19.719 1.887 1 95.62 86 SER A O 1
ATOM 681 N N . SER A 1 87 ? 2.73 -18.922 0.052 1 93.69 87 SER A N 1
ATOM 682 C CA . SER A 1 87 ? 3.492 -17.938 0.8 1 93.69 87 SER A CA 1
ATOM 683 C C . SER A 1 87 ? 2.619 -16.734 1.179 1 93.69 87 SER A C 1
ATOM 685 O O . SER A 1 87 ? 3.002 -15.93 2.021 1 93.69 87 SER A O 1
ATOM 687 N N . ILE A 1 88 ? 1.477 -16.547 0.583 1 93.56 88 ILE A N 1
ATOM 688 C CA . ILE A 1 88 ? 0.609 -15.391 0.767 1 93.56 88 ILE A CA 1
ATOM 689 C C . ILE A 1 88 ? -0.656 -15.805 1.514 1 93.56 88 ILE A C 1
ATOM 691 O O . ILE A 1 88 ? -1.082 -15.125 2.451 1 93.56 88 ILE A O 1
ATOM 695 N N . LEU A 1 89 ? -1.255 -16.891 1.183 1 91.94 89 LEU A N 1
ATOM 696 C CA . LEU A 1 89 ? -2.551 -17.312 1.697 1 91.94 89 LEU A CA 1
ATOM 697 C C . LEU A 1 89 ? -2.381 -18.203 2.924 1 91.94 89 LEU A C 1
ATOM 699 O O . LEU A 1 89 ? -1.444 -19 2.99 1 91.94 89 LEU A O 1
ATOM 703 N N . PRO A 1 90 ? -3.281 -17.953 3.883 1 83.12 90 PRO A N 1
ATOM 704 C CA . PRO A 1 90 ? -3.225 -18.859 5.035 1 83.12 90 PRO A CA 1
ATOM 705 C C . PRO A 1 90 ? -3.473 -20.312 4.656 1 83.12 90 PRO A C 1
ATOM 707 O O . PRO A 1 90 ? -4.129 -20.594 3.646 1 83.12 90 PRO A O 1
ATOM 710 N N . ALA A 1 91 ? -2.807 -21.125 5.406 1 71.88 91 ALA A N 1
ATOM 711 C CA . ALA A 1 91 ? -3.037 -22.547 5.18 1 71.88 91 ALA A CA 1
ATOM 712 C C . ALA A 1 91 ? -4.508 -22.906 5.383 1 71.88 91 ALA A C 1
ATOM 714 O O . ALA A 1 91 ? -5.176 -22.328 6.254 1 71.88 91 ALA A O 1
ATOM 715 N N . VAL A 1 92 ? -5.18 -23.328 4.355 1 61.56 92 VAL A N 1
ATOM 716 C CA . VAL A 1 92 ? -6.551 -23.812 4.5 1 61.56 92 VAL A CA 1
ATOM 717 C C . VAL A 1 92 ? -6.598 -24.938 5.52 1 61.56 92 VAL A C 1
ATOM 719 O O . VAL A 1 92 ? -5.887 -25.938 5.379 1 61.56 92 VAL A O 1
ATOM 722 N N . ASN A 1 93 ? -6.809 -24.625 6.73 1 48.62 93 ASN A N 1
ATOM 723 C CA . ASN A 1 93 ? -7.094 -25.734 7.645 1 48.62 93 ASN A CA 1
ATOM 724 C C . ASN A 1 93 ? -8.477 -26.328 7.391 1 48.62 93 ASN A C 1
ATOM 726 O O . ASN A 1 93 ? -9.391 -25.609 6.969 1 48.62 93 ASN A O 1
ATOM 730 N N . MET B 1 1 ? -4.715 34.375 5.965 1 44.69 1 MET B N 1
ATOM 731 C CA . MET B 1 1 ? -4.609 33.125 6.703 1 44.69 1 MET B CA 1
ATOM 732 C C . MET B 1 1 ? -4.398 31.938 5.754 1 44.69 1 MET B C 1
ATOM 734 O O . MET B 1 1 ? -5.203 31.719 4.848 1 44.69 1 MET B O 1
ATOM 738 N N . ARG B 1 2 ? -3.229 31.719 5.277 1 54.16 2 ARG B N 1
ATOM 739 C CA . ARG B 1 2 ? -2.889 30.891 4.133 1 54.16 2 ARG B CA 1
ATOM 740 C C . ARG B 1 2 ? -3.549 29.516 4.242 1 54.16 2 ARG B C 1
ATOM 742 O O . ARG B 1 2 ? -3.416 28.844 5.262 1 54.16 2 ARG B O 1
ATOM 749 N N . LEU B 1 3 ? -4.738 29.422 3.619 1 71.94 3 LEU B N 1
ATOM 750 C CA . LEU B 1 3 ? -5.551 28.203 3.701 1 71.94 3 LEU B CA 1
ATOM 751 C C . LEU B 1 3 ? -4.715 26.969 3.398 1 71.94 3 LEU B C 1
ATOM 753 O O . LEU B 1 3 ? -4.016 26.922 2.383 1 71.94 3 LEU B O 1
ATOM 757 N N . ILE B 1 4 ? -4.348 26.391 4.473 1 83.19 4 ILE B N 1
ATOM 758 C CA . ILE B 1 4 ? -3.514 25.203 4.312 1 83.19 4 ILE B CA 1
ATOM 759 C C . ILE B 1 4 ? -4.098 24.312 3.225 1 83.19 4 ILE B C 1
ATOM 761 O O . ILE B 1 4 ? -5.273 23.938 3.281 1 83.19 4 ILE B O 1
ATOM 765 N N . ARG B 1 5 ? -3.303 24.234 2.158 1 91.62 5 ARG B N 1
ATOM 766 C CA . ARG B 1 5 ? -3.713 23.406 1.025 1 91.62 5 ARG B CA 1
ATOM 767 C C . ARG B 1 5 ? -3.43 21.938 1.287 1 91.62 5 ARG B C 1
ATOM 769 O O . ARG B 1 5 ? -2.516 21.594 2.041 1 91.62 5 ARG B O 1
ATOM 776 N N . GLU B 1 6 ? -4.137 21.141 0.664 1 95.19 6 GLU B N 1
ATOM 777 C CA . GLU B 1 6 ? -3.967 19.703 0.764 1 95.19 6 GLU B CA 1
ATOM 778 C C . GLU B 1 6 ? -2.549 19.281 0.387 1 95.19 6 GLU B C 1
ATOM 780 O O . GLU B 1 6 ? -1.946 18.438 1.054 1 95.19 6 GLU B O 1
ATOM 785 N N . ASP B 1 7 ? -2.035 19.859 -0.643 1 96.38 7 ASP B N 1
ATOM 786 C CA . ASP B 1 7 ? -0.7 19.5 -1.111 1 96.38 7 ASP B CA 1
ATOM 787 C C . ASP B 1 7 ? 0.35 19.766 -0.035 1 96.38 7 ASP B C 1
ATOM 789 O O . ASP B 1 7 ? 1.284 18.984 0.137 1 96.38 7 ASP B O 1
ATOM 793 N N . SER B 1 8 ? 0.213 20.891 0.646 1 97.06 8 SER B N 1
ATOM 794 C CA . SER B 1 8 ? 1.149 21.203 1.716 1 97.06 8 SER B CA 1
ATOM 795 C C . SER B 1 8 ? 1.093 20.172 2.834 1 97.06 8 SER B C 1
ATOM 797 O O . SER B 1 8 ? 2.119 19.844 3.428 1 97.06 8 SER B O 1
ATOM 799 N N . ILE B 1 9 ? -0.082 19.719 3.156 1 97.56 9 ILE B N 1
ATOM 800 C CA . ILE B 1 9 ? -0.274 18.703 4.188 1 97.56 9 ILE B CA 1
ATOM 801 C C . ILE B 1 9 ? 0.396 17.391 3.76 1 97.56 9 ILE B C 1
ATOM 803 O O . ILE B 1 9 ? 1.098 16.766 4.551 1 97.56 9 ILE B O 1
ATOM 807 N N . GLU B 1 10 ? 0.219 17.062 2.516 1 98 10 GLU B N 1
ATOM 808 C CA . GLU B 1 10 ? 0.829 15.844 1.986 1 98 10 GLU B CA 1
ATOM 809 C C . GLU B 1 10 ? 2.352 15.945 1.996 1 98 10 GLU B C 1
ATOM 811 O O . GLU B 1 10 ? 3.037 15 2.404 1 98 10 GLU B O 1
ATOM 816 N N . LYS B 1 11 ? 2.848 17.031 1.584 1 98.12 11 LYS B N 1
ATOM 817 C CA . LYS B 1 11 ? 4.297 17.219 1.582 1 98.12 11 LYS B CA 1
ATOM 818 C C . LYS B 1 11 ? 4.859 17.156 2.998 1 98.12 11 LYS B C 1
ATOM 820 O O . LYS B 1 11 ? 5.926 16.578 3.221 1 98.12 11 LYS B O 1
ATOM 825 N N . HIS B 1 12 ? 4.145 17.812 3.936 1 98.12 12 HIS B N 1
ATOM 826 C CA . HIS B 1 12 ? 4.551 17.75 5.336 1 98.12 12 HIS B CA 1
ATOM 827 C C . HIS B 1 12 ? 4.555 16.312 5.855 1 98.12 12 HIS B C 1
ATOM 829 O O . HIS B 1 12 ? 5.488 15.906 6.547 1 98.12 12 HIS B O 1
ATOM 835 N N . LEU B 1 13 ? 3.537 15.562 5.52 1 98.31 13 LEU B N 1
ATOM 836 C CA . LEU B 1 13 ? 3.461 14.148 5.883 1 98.31 13 LEU B CA 1
ATOM 837 C C . LEU B 1 13 ? 4.691 13.391 5.383 1 98.31 13 LEU B C 1
ATOM 839 O O . LEU B 1 13 ? 5.348 12.695 6.156 1 98.31 13 LEU B O 1
ATOM 843 N N . VAL B 1 14 ? 5.016 13.555 4.066 1 98.56 14 VAL B N 1
ATOM 844 C CA . VAL B 1 14 ? 6.121 12.844 3.441 1 98.56 14 VAL B CA 1
ATOM 845 C C . VAL B 1 14 ? 7.43 13.188 4.148 1 98.56 14 VAL B C 1
ATOM 847 O O . VAL B 1 14 ? 8.211 12.305 4.496 1 98.56 14 VAL B O 1
ATOM 850 N N . SER B 1 15 ? 7.59 14.469 4.418 1 98.44 15 SER B N 1
ATOM 851 C CA . SER B 1 15 ? 8.82 14.938 5.047 1 98.44 15 SER B CA 1
ATOM 852 C C . SER B 1 15 ? 8.961 14.391 6.465 1 98.44 15 SER B C 1
ATOM 854 O O . SER B 1 15 ? 10.031 13.906 6.84 1 98.44 15 SER B O 1
ATOM 856 N N . GLU B 1 16 ? 7.934 14.414 7.246 1 98.25 16 GLU B N 1
ATOM 857 C CA . GLU B 1 16 ? 8 14 8.648 1 98.25 16 GLU B CA 1
ATOM 858 C C . GLU B 1 16 ? 8.141 12.484 8.766 1 98.25 16 GLU B C 1
ATOM 860 O O . GLU B 1 16 ? 8.867 11.992 9.633 1 98.25 16 GLU B O 1
ATOM 865 N N . VAL B 1 17 ? 7.457 11.758 7.953 1 98.44 17 VAL B N 1
ATOM 866 C CA . VAL B 1 17 ? 7.574 10.305 7.938 1 98.44 17 VAL B CA 1
ATOM 867 C C . VAL B 1 17 ? 9.016 9.906 7.609 1 98.44 17 VAL B C 1
ATOM 869 O O . VAL B 1 17 ? 9.57 9.008 8.234 1 98.44 17 VAL B O 1
ATOM 872 N N . ARG B 1 18 ? 9.562 10.57 6.645 1 98.25 18 ARG B N 1
ATOM 873 C CA . ARG B 1 18 ? 10.945 10.289 6.254 1 98.25 18 ARG B CA 1
ATOM 874 C C . ARG B 1 18 ? 11.898 10.508 7.426 1 98.25 18 ARG B C 1
ATOM 876 O O . ARG B 1 18 ? 12.82 9.719 7.633 1 98.25 18 ARG B O 1
ATOM 883 N N . LYS B 1 19 ? 11.664 11.484 8.227 1 97.56 19 LYS B N 1
ATOM 884 C CA . LYS B 1 19 ? 12.539 11.828 9.344 1 97.56 19 LYS B CA 1
ATOM 885 C C . LYS B 1 19 ? 12.594 10.703 10.375 1 97.56 19 LYS B C 1
ATOM 887 O O . LYS B 1 19 ? 13.594 10.539 11.07 1 97.56 19 LYS B O 1
ATOM 892 N N . ILE B 1 20 ? 11.57 10.016 10.438 1 96.62 20 ILE B N 1
ATOM 893 C CA . ILE B 1 20 ? 11.531 8.977 11.461 1 96.62 20 ILE B CA 1
ATOM 894 C C . ILE B 1 20 ? 11.852 7.625 10.828 1 96.62 20 ILE B C 1
ATOM 896 O O . ILE B 1 20 ? 11.625 6.578 11.445 1 96.62 20 ILE B O 1
ATOM 900 N N . GLY B 1 21 ? 12.25 7.641 9.57 1 97.31 21 GLY B N 1
ATOM 901 C CA . GLY B 1 21 ? 12.766 6.434 8.945 1 97.31 21 GLY B CA 1
ATOM 902 C C . GLY B 1 21 ? 11.711 5.668 8.172 1 97.31 21 GLY B C 1
ATOM 903 O O . GLY B 1 21 ? 11.938 4.523 7.77 1 97.31 21 GLY B O 1
ATOM 904 N N . GLY B 1 22 ? 10.555 6.3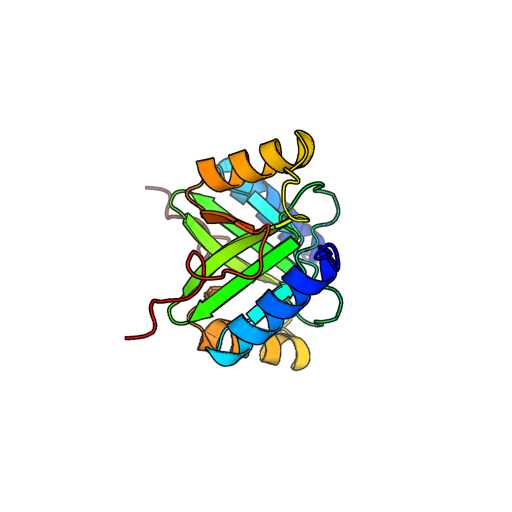16 7.98 1 98.31 22 GLY B N 1
ATOM 905 C CA . GLY B 1 22 ? 9.508 5.695 7.191 1 98.31 22 GLY B CA 1
ATOM 906 C C . GLY B 1 22 ? 9.469 6.18 5.754 1 98.31 22 GLY B C 1
ATOM 907 O O . GLY B 1 22 ? 10.336 6.957 5.336 1 98.31 22 GLY B O 1
ATOM 908 N N . ILE B 1 23 ? 8.547 5.602 5 1 98.62 23 ILE B N 1
ATOM 909 C CA . ILE B 1 23 ? 8.281 6.016 3.627 1 98.62 23 ILE B CA 1
ATOM 910 C C . ILE B 1 23 ? 6.789 6.297 3.455 1 98.62 23 ILE B C 1
ATOM 912 O O . ILE B 1 23 ? 5.949 5.508 3.885 1 98.62 23 ILE B O 1
ATOM 916 N N . ALA B 1 24 ? 6.508 7.445 2.92 1 98.75 24 ALA B N 1
ATOM 917 C CA . ALA B 1 24 ? 5.141 7.746 2.508 1 98.75 24 ALA B CA 1
ATOM 918 C C . ALA B 1 24 ? 4.988 7.656 0.992 1 98.75 24 ALA B C 1
ATOM 920 O O . ALA B 1 24 ? 5.211 8.641 0.281 1 98.75 24 ALA B O 1
ATOM 921 N N . TYR B 1 25 ? 4.562 6.504 0.523 1 98.88 25 TYR B N 1
ATOM 922 C CA . TYR B 1 25 ? 4.383 6.301 -0.91 1 98.88 25 TYR B CA 1
ATOM 923 C C . TYR B 1 25 ? 3.145 7.031 -1.413 1 98.88 25 TYR B C 1
ATOM 925 O O . TYR B 1 25 ? 2.105 7.035 -0.75 1 98.88 25 TYR B O 1
ATOM 933 N N . LYS B 1 26 ? 3.275 7.723 -2.588 1 98.75 26 LYS B N 1
ATOM 934 C CA . LYS B 1 26 ? 2.033 8.016 -3.297 1 98.75 26 LYS B CA 1
ATOM 935 C C . LYS B 1 26 ? 1.307 6.734 -3.689 1 98.75 26 LYS B C 1
ATOM 937 O O . LYS B 1 26 ? 1.896 5.844 -4.309 1 98.75 26 LYS B O 1
ATOM 942 N N . PHE B 1 27 ? 0.101 6.621 -3.301 1 98.81 27 PHE B N 1
ATOM 943 C CA . PHE B 1 27 ? -0.624 5.379 -3.549 1 98.81 27 PHE B CA 1
ATOM 944 C C . PHE B 1 27 ? -1.635 5.559 -4.676 1 98.81 27 PHE B C 1
ATOM 946 O O . PHE B 1 27 ? -2.656 6.223 -4.496 1 98.81 27 PHE B O 1
ATOM 953 N N . VAL B 1 28 ? -1.296 5.023 -5.828 1 98.75 28 VAL B N 1
ATOM 954 C CA . VAL B 1 28 ? -2.17 4.973 -6.992 1 98.75 28 VAL B CA 1
ATOM 955 C C . VAL B 1 28 ? -2.469 3.518 -7.348 1 98.75 28 VAL B C 1
ATOM 957 O O . VAL B 1 28 ? -1.567 2.676 -7.359 1 98.75 28 VAL B O 1
ATOM 960 N N . SER B 1 29 ? -3.719 3.227 -7.535 1 98.75 29 SER B N 1
ATOM 961 C CA . SER B 1 29 ? -4.133 1.886 -7.941 1 98.75 29 SER B CA 1
ATOM 962 C C . SER B 1 29 ? -5.082 1.937 -9.133 1 98.75 29 SER B C 1
ATOM 964 O O . SER B 1 29 ? -6.301 2.006 -8.961 1 98.75 29 SER B O 1
ATOM 966 N N . PRO B 1 30 ? -4.469 1.88 -10.336 1 97.81 30 PRO B N 1
ATOM 967 C CA . PRO B 1 30 ? -5.336 1.928 -11.523 1 97.81 30 PRO B CA 1
ATOM 968 C C . PRO B 1 30 ? -6.492 0.932 -11.445 1 97.81 30 PRO B C 1
ATOM 970 O O . PRO B 1 30 ? -6.285 -0.23 -11.086 1 97.81 30 PRO B O 1
ATOM 973 N N . GLY B 1 31 ? -7.68 1.372 -11.781 1 94.5 31 GLY B N 1
ATOM 974 C CA . GLY B 1 31 ? -8.859 0.531 -11.719 1 94.5 31 GLY B CA 1
ATOM 975 C C . GLY B 1 31 ? -9.609 0.652 -10.406 1 94.5 31 GLY B C 1
ATOM 976 O O . GLY B 1 31 ? -10.75 0.191 -10.289 1 94.5 31 GLY B O 1
ATOM 977 N N . ARG B 1 32 ? -8.969 1.164 -9.406 1 95.5 32 ARG B N 1
ATOM 978 C CA . ARG B 1 32 ? -9.578 1.411 -8.102 1 95.5 32 ARG B CA 1
ATOM 979 C C . ARG B 1 32 ? -9.523 2.893 -7.746 1 95.5 32 ARG B C 1
ATOM 981 O O . ARG B 1 32 ? -8.5 3.379 -7.25 1 95.5 32 ARG B O 1
ATOM 988 N N . ARG B 1 33 ? -10.695 3.385 -7.906 1 91 33 ARG B N 1
ATOM 989 C CA . ARG B 1 33 ? -10.766 4.805 -7.57 1 91 33 ARG B CA 1
ATOM 990 C C . ARG B 1 33 ? -10.961 5 -6.07 1 91 33 ARG B C 1
ATOM 992 O O . ARG B 1 33 ? -11.398 4.082 -5.371 1 91 33 ARG B O 1
ATOM 999 N N . GLY B 1 34 ? -10.398 6.035 -5.457 1 97.44 34 GLY B N 1
ATOM 1000 C CA . GLY B 1 34 ? -10.711 6.43 -4.094 1 97.44 34 GLY B CA 1
ATOM 1001 C C . GLY B 1 34 ? -9.703 5.93 -3.076 1 97.44 34 GLY B C 1
ATOM 1002 O O . GLY B 1 34 ? -9.891 6.113 -1.871 1 97.44 34 GLY B O 1
ATOM 1003 N N . VAL B 1 35 ? -8.727 5.176 -3.574 1 98.81 35 VAL B N 1
ATOM 1004 C CA . VAL B 1 35 ? -7.723 4.723 -2.619 1 98.81 35 VAL B CA 1
ATOM 1005 C C . VAL B 1 35 ? -7.121 5.922 -1.892 1 98.81 35 VAL B C 1
ATOM 1007 O O . VAL B 1 35 ? -7.098 7.031 -2.426 1 98.81 35 VAL B O 1
ATOM 1010 N N . PRO B 1 36 ? -6.652 5.707 -0.648 1 98.88 36 PRO B N 1
ATOM 1011 C CA . PRO B 1 36 ? -6.035 6.816 0.081 1 98.88 36 PRO B CA 1
ATOM 1012 C C . PRO B 1 36 ? -4.809 7.379 -0.634 1 98.88 36 PRO B C 1
ATOM 1014 O O . PRO B 1 36 ? -4.145 6.66 -1.388 1 98.88 36 PRO B O 1
ATOM 1017 N N . ASP B 1 37 ? -4.484 8.586 -0.423 1 98.81 37 ASP B N 1
ATOM 1018 C CA . ASP B 1 37 ? -3.422 9.312 -1.112 1 98.81 37 ASP B CA 1
ATOM 1019 C C . ASP B 1 37 ? -2.061 8.664 -0.865 1 98.81 37 ASP B C 1
ATOM 1021 O O . ASP B 1 37 ? -1.214 8.633 -1.759 1 98.81 37 ASP B O 1
ATOM 1025 N N . ARG B 1 38 ? -1.88 8.227 0.39 1 98.94 38 ARG B N 1
ATOM 1026 C CA . ARG B 1 38 ? -0.554 7.75 0.77 1 98.94 38 ARG B CA 1
ATOM 1027 C C . ARG B 1 38 ? -0.635 6.387 1.451 1 98.94 38 ARG B C 1
ATOM 1029 O O . ARG B 1 38 ? -1.557 6.133 2.229 1 98.94 38 ARG B O 1
ATOM 1036 N N . LEU B 1 39 ? 0.256 5.555 1.141 1 98.94 39 LEU B N 1
ATOM 1037 C CA . LEU B 1 39 ? 0.622 4.383 1.926 1 98.94 39 LEU B CA 1
ATOM 1038 C C . LEU B 1 39 ? 1.871 4.652 2.758 1 98.94 39 LEU B C 1
ATOM 1040 O O . LEU B 1 39 ? 2.973 4.758 2.215 1 98.94 39 LEU B O 1
ATOM 1044 N N . VAL B 1 40 ? 1.704 4.785 4.027 1 98.81 40 VAL B N 1
ATOM 1045 C CA . VAL B 1 40 ? 2.818 5.109 4.914 1 98.81 40 VAL B CA 1
ATOM 1046 C C . VAL B 1 40 ? 3.393 3.828 5.512 1 98.81 40 VAL B C 1
ATOM 1048 O O . VAL B 1 40 ? 2.719 3.135 6.277 1 98.81 40 VAL B O 1
ATOM 1051 N N . ALA B 1 41 ? 4.586 3.48 5.105 1 98.69 41 ALA B N 1
ATOM 1052 C CA . ALA B 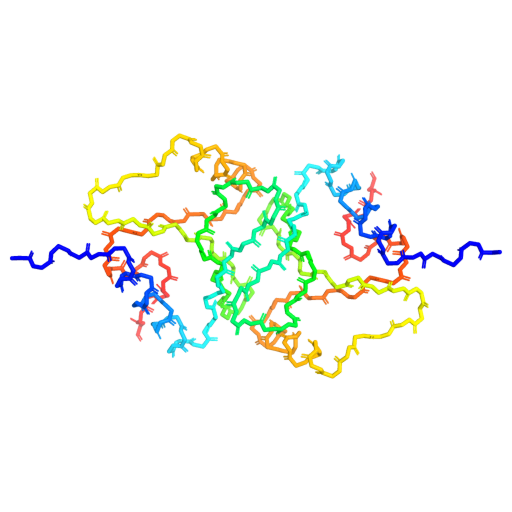1 41 ? 5.34 2.344 5.633 1 98.69 41 ALA B CA 1
ATOM 1053 C C . ALA B 1 41 ? 6.293 2.783 6.738 1 98.69 41 ALA B C 1
ATOM 1055 O O . ALA B 1 41 ? 7.242 3.527 6.488 1 98.69 41 ALA B O 1
ATOM 1056 N N . LEU B 1 42 ? 6.02 2.324 7.957 1 98.06 42 LEU B N 1
ATOM 1057 C CA . LEU B 1 42 ? 6.805 2.699 9.133 1 98.06 42 LEU B CA 1
ATOM 1058 C C . LEU B 1 42 ? 7.668 1.535 9.602 1 98.06 42 LEU B C 1
ATOM 1060 O O . LEU B 1 42 ? 7.457 0.393 9.188 1 98.06 42 LEU B O 1
ATOM 1064 N N . PRO B 1 43 ? 8.688 1.872 10.391 1 97.19 43 PRO B N 1
ATOM 1065 C CA . PRO B 1 43 ? 9.461 0.775 10.984 1 97.19 43 PRO B CA 1
ATOM 1066 C C . PRO B 1 43 ? 8.586 -0.207 11.758 1 97.19 43 PRO B C 1
ATOM 1068 O O . PRO B 1 43 ? 7.461 0.126 12.133 1 97.19 43 PRO B O 1
ATOM 1071 N N . ASN B 1 44 ? 9.109 -1.446 11.875 1 95.94 44 ASN B N 1
ATOM 1072 C CA . ASN B 1 44 ? 8.477 -2.541 12.602 1 95.94 44 ASN B CA 1
ATOM 1073 C C . ASN B 1 44 ? 7.238 -3.055 11.875 1 95.94 44 ASN B C 1
ATOM 1075 O O . ASN B 1 44 ? 6.277 -3.492 12.508 1 95.94 44 ASN B O 1
ATOM 1079 N N . GLY B 1 45 ? 7.133 -2.857 10.633 1 97.19 45 GLY B N 1
ATOM 1080 C CA . GLY B 1 45 ? 6.145 -3.49 9.773 1 97.19 45 GLY B CA 1
ATOM 1081 C C . GLY B 1 45 ? 4.785 -2.824 9.836 1 97.19 45 GLY B C 1
ATOM 1082 O O . GLY B 1 45 ? 3.77 -3.436 9.5 1 97.19 45 GLY B O 1
ATOM 1083 N N . LYS B 1 46 ? 4.805 -1.633 10.266 1 96.81 46 LYS B N 1
ATOM 1084 C CA . LYS B 1 46 ? 3.523 -0.95 10.406 1 96.81 46 LYS B CA 1
ATOM 1085 C C . LYS B 1 46 ? 3.158 -0.204 9.125 1 96.81 46 LYS B C 1
ATOM 1087 O O . LYS B 1 46 ? 4 0.474 8.531 1 96.81 46 LYS B O 1
ATOM 1092 N N . ILE B 1 47 ? 1.908 -0.364 8.703 1 98.38 47 ILE B N 1
ATOM 1093 C CA . ILE B 1 47 ? 1.366 0.34 7.543 1 98.38 47 ILE B CA 1
ATOM 1094 C C . ILE B 1 47 ? 0.177 1.196 7.973 1 98.38 47 ILE B C 1
ATOM 1096 O O . ILE B 1 47 ? -0.669 0.75 8.75 1 98.38 47 ILE B O 1
ATOM 1100 N N . ILE B 1 48 ? 0.106 2.398 7.512 1 98.5 48 ILE B N 1
ATOM 1101 C CA . ILE B 1 48 ? -1.048 3.273 7.688 1 98.5 48 ILE B CA 1
ATOM 1102 C C . ILE B 1 48 ? -1.44 3.889 6.344 1 98.5 48 ILE B C 1
ATOM 1104 O O . ILE B 1 48 ? -0.594 4.438 5.637 1 98.5 48 ILE B O 1
ATOM 1108 N N . PHE B 1 49 ? -2.699 3.75 5.984 1 98.94 49 PHE B N 1
ATOM 1109 C CA . PHE B 1 49 ? -3.221 4.48 4.836 1 98.94 49 PHE B CA 1
ATOM 1110 C C . PHE B 1 49 ? -3.648 5.887 5.238 1 98.94 49 PHE B C 1
ATOM 1112 O O . PHE B 1 49 ? -4.328 6.07 6.25 1 98.94 49 PHE B O 1
ATOM 1119 N N . VAL B 1 50 ? -3.283 6.871 4.406 1 98.88 50 VAL B N 1
ATOM 1120 C CA . VAL B 1 50 ? -3.57 8.242 4.801 1 98.88 50 VAL B CA 1
ATOM 1121 C C . VAL B 1 50 ? -4.27 8.977 3.656 1 98.88 50 VAL B C 1
ATOM 1123 O O . VAL B 1 50 ? -3.779 8.984 2.525 1 98.88 50 VAL B O 1
ATOM 1126 N N . GLU B 1 51 ? -5.379 9.531 3.926 1 98.88 51 GLU B N 1
ATOM 1127 C CA . GLU B 1 51 ? -6.121 10.43 3.047 1 98.88 51 GLU B CA 1
ATOM 1128 C C . GLU B 1 51 ? -5.957 11.883 3.477 1 98.88 51 GLU B C 1
ATOM 1130 O O . GLU B 1 51 ? -6.305 12.25 4.602 1 98.88 51 GLU B O 1
ATOM 1135 N N . CYS B 1 52 ? -5.441 12.68 2.59 1 98.56 52 CYS B N 1
ATOM 1136 C CA . CYS B 1 52 ? -5.227 14.078 2.93 1 98.56 52 CYS B CA 1
ATOM 1137 C C . CYS B 1 52 ? -6.375 14.945 2.436 1 98.56 52 CYS B C 1
ATOM 1139 O O . CYS B 1 52 ? -6.879 14.742 1.329 1 98.56 52 CYS B O 1
ATOM 1141 N N . LYS B 1 53 ? -6.766 15.82 3.287 1 98.31 53 LYS B N 1
ATOM 1142 C CA . LYS B 1 53 ? -7.789 16.812 2.977 1 98.31 53 LYS B CA 1
ATOM 1143 C C . LYS B 1 53 ? -7.355 18.203 3.422 1 98.31 53 LYS B C 1
ATOM 1145 O O . LYS B 1 53 ? -6.555 18.344 4.348 1 98.31 53 LYS B O 1
ATOM 1150 N N . ALA B 1 54 ? -7.879 19.203 2.656 1 96.69 54 ALA B N 1
ATOM 1151 C CA . ALA B 1 54 ? -7.746 20.547 3.188 1 96.69 54 ALA B CA 1
ATOM 1152 C C . ALA B 1 54 ? -8.477 20.688 4.52 1 96.69 54 ALA B C 1
ATOM 1154 O O . ALA B 1 54 ? -9.398 19.922 4.812 1 96.69 54 ALA B O 1
ATOM 1155 N N . PRO B 1 55 ? -8.023 21.641 5.375 1 95.44 55 PRO B N 1
ATOM 1156 C CA . PRO B 1 55 ? -8.68 21.812 6.676 1 95.44 55 PRO B CA 1
ATOM 1157 C C . PRO B 1 55 ? -10.195 21.969 6.555 1 95.44 55 PRO B C 1
ATOM 1159 O O . PRO B 1 55 ? -10.664 22.812 5.789 1 95.44 55 PRO B O 1
ATOM 1162 N N . GLY B 1 56 ? -10.859 21.047 7.223 1 92.56 56 GLY B N 1
ATOM 1163 C CA . GLY B 1 56 ? -12.312 21.125 7.266 1 92.56 56 GLY B CA 1
ATOM 1164 C C . GLY B 1 56 ? -12.992 20.328 6.172 1 92.56 56 GLY B C 1
ATOM 1165 O O . GLY B 1 56 ? -14.211 20.156 6.195 1 92.56 56 GLY B O 1
ATOM 1166 N N . GLU B 1 57 ? -12.234 19.953 5.238 1 96.88 57 GLU B N 1
ATOM 1167 C CA . GLU B 1 57 ? -12.797 19.141 4.16 1 96.88 57 GLU B CA 1
ATOM 1168 C C . GLU B 1 57 ? -12.859 17.672 4.547 1 96.88 57 GLU B C 1
ATOM 1170 O O . GLU B 1 57 ? -12.062 17.203 5.371 1 96.88 57 GLU B O 1
ATOM 1175 N N . LYS B 1 58 ? -13.828 17.016 3.979 1 97.12 58 LYS B N 1
ATOM 1176 C CA . LYS B 1 58 ? -14.039 15.602 4.262 1 97.12 58 LYS B CA 1
ATOM 1177 C C . LYS B 1 58 ? -13.867 14.758 3.002 1 97.12 58 LYS B C 1
ATOM 1179 O O . LYS B 1 58 ? -14.055 15.258 1.888 1 97.12 58 LYS B O 1
ATOM 1184 N N . PRO B 1 59 ? -13.57 13.453 3.211 1 98 59 PRO B N 1
ATOM 1185 C CA . PRO B 1 59 ? -13.57 12.586 2.035 1 98 59 PRO B CA 1
ATOM 1186 C C . PRO B 1 59 ? -14.93 12.5 1.358 1 98 59 PRO B C 1
ATOM 1188 O O . PRO B 1 59 ? -15.961 12.688 2.014 1 98 59 PRO B O 1
ATOM 1191 N N . THR B 1 60 ? -14.883 12.281 0.077 1 98.12 60 THR B N 1
ATOM 1192 C CA . THR B 1 60 ? -16.125 12.055 -0.648 1 98.12 60 THR B CA 1
ATOM 1193 C C . THR B 1 60 ? -16.719 10.695 -0.296 1 98.12 60 THR B C 1
ATOM 1195 O O . THR B 1 60 ? -16.031 9.828 0.241 1 98.12 60 THR B O 1
ATOM 1198 N N . PRO B 1 61 ? -17.984 10.547 -0.578 1 97.88 61 PRO B N 1
ATOM 1199 C CA . PRO B 1 61 ? -18.609 9.242 -0.339 1 97.88 61 PRO B CA 1
ATOM 1200 C C . PRO B 1 61 ? -17.875 8.109 -1.061 1 97.88 61 PRO B C 1
ATOM 1202 O O . PRO B 1 61 ? -17.797 6.992 -0.541 1 97.88 61 PRO B O 1
ATOM 1205 N N . TYR B 1 62 ? -17.391 8.445 -2.221 1 97.31 62 TYR B N 1
ATOM 1206 C CA . TYR B 1 62 ? -16.641 7.453 -2.998 1 97.31 62 TYR B CA 1
ATOM 1207 C C . TYR B 1 62 ? -15.367 7.035 -2.277 1 97.31 62 TYR B C 1
ATOM 1209 O O . TYR B 1 62 ? -15.055 5.844 -2.207 1 97.31 62 TYR B O 1
ATOM 1217 N N . GLN B 1 63 ? -14.633 7.949 -1.712 1 98.62 63 GLN B N 1
ATOM 1218 C CA . GLN B 1 63 ? -13.438 7.648 -0.932 1 98.62 63 GLN B CA 1
ATOM 1219 C C . GLN B 1 63 ? -13.789 6.879 0.339 1 98.62 63 GLN B C 1
ATOM 1221 O O . GLN B 1 63 ? -13.094 5.934 0.708 1 98.62 63 GLN B O 1
ATOM 1226 N N . LEU B 1 64 ? -14.898 7.242 0.936 1 98.5 64 LEU B N 1
ATOM 1227 C CA . LEU B 1 64 ? -15.32 6.617 2.184 1 98.5 64 LEU B CA 1
ATOM 1228 C C . LEU B 1 64 ? -15.648 5.145 1.967 1 98.5 64 LEU B C 1
ATOM 1230 O O . LEU B 1 64 ? -15.422 4.316 2.854 1 98.5 64 LEU B O 1
ATOM 1234 N N . ARG B 1 65 ? -16.156 4.816 0.881 1 98.19 65 ARG B N 1
ATOM 1235 C CA . ARG B 1 65 ? -16.453 3.42 0.582 1 98.19 65 ARG B CA 1
ATOM 1236 C C . ARG B 1 65 ? -15.172 2.592 0.526 1 98.19 65 ARG B C 1
ATOM 1238 O O . ARG B 1 65 ? -15.109 1.489 1.076 1 98.19 65 ARG B O 1
ATOM 1245 N N . GLU B 1 66 ? -14.18 3.145 -0.15 1 98.5 66 GLU B N 1
ATOM 1246 C CA . GLU B 1 66 ? -12.898 2.436 -0.205 1 98.5 66 GLU B CA 1
ATOM 1247 C C . GLU B 1 66 ? -12.25 2.359 1.174 1 98.5 66 GLU B C 1
ATOM 1249 O O . GLU B 1 66 ? -11.688 1.327 1.545 1 98.5 66 GLU B O 1
ATOM 1254 N N . HIS B 1 67 ? -12.32 3.43 1.967 1 98.81 67 HIS B N 1
ATOM 1255 C CA . HIS B 1 67 ? -11.828 3.406 3.338 1 98.81 67 HIS B CA 1
ATOM 1256 C C . HIS B 1 67 ? -12.5 2.309 4.152 1 98.81 67 HIS B C 1
ATOM 1258 O O . HIS B 1 67 ? -11.844 1.604 4.922 1 98.81 67 HIS B O 1
ATOM 1264 N N . ALA B 1 68 ? -13.789 2.211 3.902 1 98.56 68 ALA B N 1
ATOM 1265 C CA . ALA B 1 68 ? -14.57 1.22 4.641 1 98.56 68 ALA B CA 1
ATOM 1266 C C . ALA B 1 68 ? -14.102 -0.196 4.316 1 98.56 68 ALA B C 1
ATOM 1268 O O . ALA B 1 68 ? -14.078 -1.065 5.191 1 98.56 68 ALA B O 1
ATOM 1269 N N . ARG B 1 69 ? -13.758 -0.434 3.107 1 98.25 69 ARG B N 1
ATOM 1270 C CA . ARG B 1 69 ? -13.242 -1.743 2.725 1 98.25 69 ARG B CA 1
ATOM 1271 C C . ARG B 1 69 ? -11.945 -2.059 3.465 1 98.25 69 ARG B C 1
ATOM 1273 O O . ARG B 1 69 ? -11.781 -3.158 3.996 1 98.25 69 ARG B O 1
ATOM 1280 N N . LEU B 1 70 ? -11.078 -1.111 3.5 1 98.62 70 LEU B N 1
ATOM 1281 C CA . LEU B 1 70 ? -9.812 -1.275 4.195 1 98.62 70 LEU B CA 1
ATOM 1282 C C . LEU B 1 70 ? -10.031 -1.463 5.691 1 98.62 70 LEU B C 1
ATOM 1284 O O . LEU B 1 70 ? -9.398 -2.324 6.312 1 98.62 70 LEU B O 1
ATOM 1288 N N . PHE B 1 71 ? -10.977 -0.711 6.23 1 98.56 71 PHE B N 1
ATOM 1289 C CA . PHE B 1 71 ? -11.305 -0.823 7.645 1 98.56 71 PHE B CA 1
ATOM 1290 C C . PHE B 1 71 ? -11.859 -2.207 7.965 1 98.56 71 PHE B C 1
ATOM 1292 O O . PHE B 1 71 ? -11.492 -2.809 8.977 1 98.56 71 PHE B O 1
ATOM 1299 N N . ALA B 1 72 ? -12.703 -2.674 7.094 1 98.44 72 ALA B N 1
ATOM 1300 C CA . ALA B 1 72 ? -13.336 -3.975 7.309 1 98.44 72 ALA B CA 1
ATOM 1301 C C . ALA B 1 72 ? -12.297 -5.09 7.336 1 98.44 72 ALA B C 1
ATOM 1303 O O . ALA B 1 72 ? -12.5 -6.117 7.988 1 98.44 72 ALA B O 1
ATOM 1304 N N . LEU B 1 73 ? -11.219 -4.898 6.703 1 98.44 73 LEU B N 1
ATOM 1305 C CA . LEU B 1 73 ? -10.141 -5.879 6.672 1 98.44 73 LEU B CA 1
ATOM 1306 C C . LEU B 1 73 ? -9.203 -5.695 7.855 1 98.44 73 LEU B C 1
ATOM 1308 O O . LEU B 1 73 ? -8.25 -6.465 8.023 1 98.44 73 LEU B O 1
ATOM 1312 N N . GLY B 1 74 ? -9.391 -4.648 8.617 1 98.44 74 GLY B N 1
ATOM 1313 C CA . GLY B 1 74 ? -8.586 -4.43 9.812 1 98.44 74 GLY B CA 1
ATOM 1314 C C . GLY B 1 74 ? -7.445 -3.451 9.586 1 98.44 74 GLY B C 1
ATOM 1315 O O . GLY B 1 74 ? -6.543 -3.34 10.414 1 98.44 74 GLY B O 1
ATOM 1316 N N . HIS B 1 75 ? -7.496 -2.729 8.5 1 98.5 75 HIS B N 1
ATOM 1317 C CA . HIS B 1 75 ? -6.422 -1.783 8.203 1 98.5 75 HIS B CA 1
ATOM 1318 C C . HIS B 1 75 ? -6.766 -0.388 8.719 1 98.5 75 HIS B C 1
ATOM 1320 O O . HIS B 1 75 ? -7.938 -0.044 8.859 1 98.5 75 HIS B O 1
ATOM 1326 N N . GLN B 1 76 ? -5.734 0.353 9.031 1 98.12 76 GLN B N 1
ATOM 1327 C CA . GLN B 1 76 ? -5.906 1.718 9.516 1 98.12 76 GLN B CA 1
ATOM 1328 C C . GLN B 1 76 ? -5.918 2.717 8.367 1 98.12 76 GLN B C 1
ATOM 1330 O O . GLN B 1 76 ? -4.996 2.736 7.543 1 98.12 76 GLN B O 1
ATOM 1335 N N . VAL B 1 77 ? -6.91 3.48 8.297 1 98.69 77 VAL B N 1
ATOM 1336 C CA . VAL B 1 77 ? -7.004 4.613 7.383 1 98.69 77 VAL B CA 1
ATOM 1337 C C . VAL B 1 77 ? -7.176 5.906 8.172 1 98.69 77 VAL B C 1
ATOM 1339 O O . VAL B 1 77 ? -8.086 6.02 9 1 98.69 77 VAL B O 1
ATOM 1342 N N . ILE B 1 78 ? -6.324 6.859 7.961 1 98.44 78 ILE B N 1
ATOM 1343 C CA . ILE B 1 78 ? -6.371 8.141 8.664 1 98.44 78 ILE B CA 1
ATOM 1344 C C . ILE B 1 78 ? -6.668 9.258 7.672 1 98.44 78 ILE B C 1
ATOM 1346 O O . ILE B 1 78 ? -6.062 9.32 6.598 1 98.44 78 ILE B O 1
ATOM 1350 N N . VAL B 1 79 ? -7.633 10.062 8.016 1 98.38 79 VAL B N 1
ATOM 1351 C CA . VAL B 1 79 ? -7.859 11.305 7.281 1 98.38 79 VAL B CA 1
ATOM 1352 C C . VAL B 1 79 ? -7.07 12.438 7.934 1 98.38 79 VAL B C 1
ATOM 1354 O O . VAL B 1 79 ? -7.293 12.766 9.102 1 98.38 79 VAL B O 1
ATOM 1357 N N . LEU B 1 80 ? -6.184 12.922 7.223 1 97.69 80 LEU B N 1
ATOM 1358 C CA . LEU B 1 80 ? -5.324 14.008 7.688 1 97.69 80 LEU B CA 1
ATOM 1359 C C . LEU B 1 80 ? -5.758 15.336 7.09 1 97.69 80 LEU B C 1
ATOM 1361 O O . LEU B 1 80 ? -5.648 15.547 5.879 1 97.69 80 LEU B O 1
ATOM 1365 N N . ASP B 1 81 ? -6.207 16.25 7.914 1 96.94 81 ASP B N 1
ATOM 1366 C CA . ASP B 1 81 ? -6.684 17.531 7.402 1 96.94 81 ASP B CA 1
ATOM 1367 C C . ASP B 1 81 ? -5.938 18.703 8.047 1 96.94 81 ASP B C 1
ATOM 1369 O O . ASP B 1 81 ? -6.441 19.828 8.094 1 96.94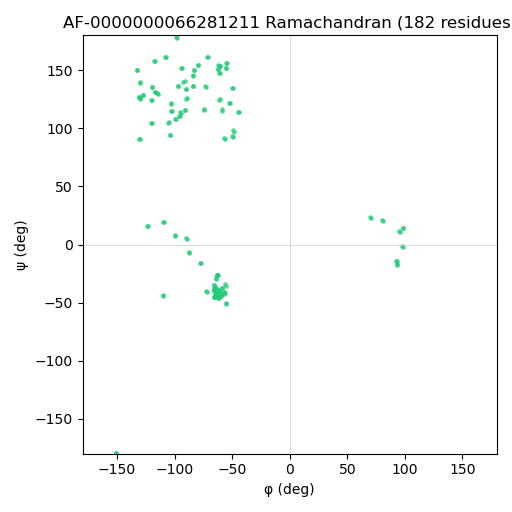 81 ASP B O 1
ATOM 1373 N N . SER B 1 82 ? -4.855 18.391 8.648 1 96.12 82 SER B N 1
ATOM 1374 C CA . SER B 1 82 ? -3.934 19.359 9.211 1 96.12 82 SER B CA 1
ATOM 1375 C C . SER B 1 82 ? -2.5 18.844 9.211 1 96.12 82 SER B C 1
ATOM 1377 O O . SER B 1 82 ? -2.24 17.734 8.75 1 96.12 82 SER B O 1
ATOM 1379 N N . GLN B 1 83 ? -1.67 19.688 9.727 1 95.75 83 GLN B N 1
ATOM 1380 C CA . GLN B 1 83 ? -0.274 19.266 9.781 1 95.75 83 GLN B CA 1
ATOM 1381 C C . GLN B 1 83 ? 0.028 18.531 11.086 1 95.75 83 GLN B C 1
ATOM 1383 O O . GLN B 1 83 ? 1.184 18.203 11.367 1 95.75 83 GLN B O 1
ATOM 1388 N N . ASP B 1 84 ? -0.997 18.328 11.852 1 95.56 84 ASP B N 1
ATOM 1389 C CA . ASP B 1 84 ? -0.838 17.531 13.055 1 95.56 84 ASP B CA 1
ATOM 1390 C C . ASP B 1 84 ? -0.71 16.047 12.711 1 95.56 84 ASP B C 1
ATOM 1392 O O . ASP B 1 84 ? -1.664 15.43 12.234 1 95.56 84 ASP B O 1
ATOM 1396 N N . LEU B 1 85 ? 0.403 15.461 13 1 97 85 LEU B N 1
ATOM 1397 C CA . LEU B 1 85 ? 0.69 14.086 12.594 1 97 85 LEU B CA 1
ATOM 1398 C C . LEU B 1 85 ? 0.68 13.148 13.797 1 97 85 LEU B C 1
ATOM 1400 O O . LEU B 1 85 ? 1.206 12.039 13.719 1 97 85 LEU B O 1
ATOM 1404 N N . SER B 1 86 ? 0.085 13.508 14.906 1 95.81 86 SER B N 1
ATOM 1405 C CA . SER B 1 86 ? 0.105 12.727 16.141 1 95.81 86 SER B CA 1
ATOM 1406 C C . SER B 1 86 ? -0.583 11.383 15.953 1 95.81 86 SER B C 1
ATOM 1408 O O . SER B 1 86 ? -0.274 10.422 16.656 1 95.81 86 SER B O 1
ATOM 1410 N N . SER B 1 87 ? -1.505 11.305 15.008 1 93.94 87 SER B N 1
ATOM 1411 C CA . SER B 1 87 ? -2.236 10.07 14.758 1 93.94 87 SER B CA 1
ATOM 1412 C C . SER B 1 87 ? -1.388 9.07 13.977 1 93.94 87 SER B C 1
ATOM 1414 O O . SER B 1 87 ? -1.728 7.891 13.891 1 93.94 87 SER B O 1
ATOM 1416 N N . ILE B 1 88 ? -0.313 9.469 13.352 1 93.88 88 ILE B N 1
ATOM 1417 C CA . ILE B 1 88 ? 0.512 8.648 12.477 1 93.88 88 ILE B CA 1
ATOM 1418 C C . ILE B 1 88 ? 1.86 8.375 13.141 1 93.88 88 ILE B C 1
ATOM 1420 O O . ILE B 1 88 ? 2.34 7.238 13.141 1 93.88 88 ILE B O 1
ATOM 1424 N N . LEU B 1 89 ? 2.475 9.32 13.719 1 92.31 89 LEU B N 1
ATOM 1425 C CA . LEU B 1 89 ? 3.83 9.242 14.25 1 92.31 89 LEU B CA 1
ATOM 1426 C C . LEU B 1 89 ? 3.816 8.812 15.711 1 92.31 89 LEU B C 1
ATOM 1428 O O . LEU B 1 89 ? 2.918 9.195 16.469 1 92.31 89 LEU B O 1
ATOM 1432 N N . PRO B 1 90 ? 4.797 7.969 16.031 1 83.5 90 PRO B N 1
ATOM 1433 C CA . PRO B 1 90 ? 4.883 7.613 17.453 1 83.5 90 PRO B CA 1
ATOM 1434 C C . PRO B 1 90 ? 5.137 8.82 18.344 1 83.5 90 PRO B C 1
ATOM 1436 O O . PRO B 1 90 ? 5.703 9.82 17.891 1 83.5 90 PRO B O 1
ATOM 1439 N N . ALA B 1 91 ? 4.57 8.695 19.5 1 73.19 91 ALA B N 1
ATOM 1440 C CA . ALA B 1 91 ? 4.82 9.758 20.469 1 73.19 91 ALA B CA 1
ATOM 1441 C C . ALA B 1 91 ? 6.312 9.898 20.75 1 73.19 91 ALA B C 1
ATOM 1443 O O . ALA B 1 91 ? 7.043 8.906 20.781 1 73.19 91 ALA B O 1
ATOM 1444 N N . VAL B 1 92 ? 6.891 11.016 20.422 1 62.31 92 VAL B N 1
ATOM 1445 C CA . VAL B 1 92 ? 8.281 11.266 20.766 1 62.31 92 VAL B CA 1
ATOM 1446 C C . VAL B 1 92 ? 8.461 11.148 22.281 1 62.31 92 VAL B C 1
ATOM 1448 O O . VAL B 1 92 ? 7.777 11.828 23.047 1 62.31 92 VAL B O 1
ATOM 1451 N N . ASN B 1 93 ? 8.789 10.031 22.734 1 48.81 93 ASN B N 1
ATOM 1452 C CA . ASN B 1 93 ? 9.195 10.008 24.141 1 48.81 93 ASN B CA 1
ATOM 1453 C C . ASN B 1 93 ? 10.562 10.648 24.328 1 48.81 93 ASN B C 1
ATOM 1455 O O . ASN B 1 93 ? 11.414 10.602 23.438 1 48.81 93 ASN B O 1
#

Foldseek 3Di:
DPQDAQVNLVVLVQVVLVVQPKGWDQDDDPPQPQFARTWIAHPPGATEGEHTDGAPDDRDPSNVVVVVVCVVVPHHYYYHHDNDCPVPDDDPD/DPQDAQVNLVVLVQVVLVVQPKGWDQDDDPPQPQFARTWIAHPPGATEGEHTDGAPDDRDPSNVVVVVVCVVVPHHYYYHHDNDCPVPDDDPD

Radius of gyration: 17.15 Å; Cα contacts (8 Å, |Δi|>4): 347; chains: 2; bounding box: 37×59×46 Å

pLDDT: mean 94.67, std 10.12, range [44.56, 98.94]

Solvent-accessible surface area (backbone atoms only — not comparable to full-atom values): 10256 Å² total; per-residue (Å²): 126,81,71,61,45,35,65,58,36,48,51,49,50,36,54,54,37,40,73,72,64,25,44,52,40,46,41,40,31,85,97,48,79,43,60,42,50,24,43,32,43,32,59,80,46,39,67,39,33,32,32,67,29,31,65,89,52,74,81,50,73,65,29,46,53,43,49,47,54,42,41,74,23,49,38,54,72,43,78,39,38,52,82,73,51,72,90,77,46,76,79,84,123,126,83,72,61,47,35,66,58,37,48,52,49,49,37,54,54,36,40,74,72,66,25,43,53,41,46,42,42,32,86,96,47,78,43,57,42,50,23,43,32,42,31,58,82,45,40,67,40,33,32,31,68,30,31,64,88,52,72,80,48,73,64,30,46,52,43,47,47,54,43,42,74,24,49,39,54,70,42,78,40,39,52,83,74,51,73,92,76,46,77,79,84,123

Organism: Acyrthosiphon pisum secondary endosymbiont phage 1 (NCBI:txid2682836)

Nearest PDB structures (foldseek):
  4qbo-assembly1_A-2  TM=9.248E-01  e=7.232E-08  Streptococcus phage P9
  4qbn-assembly1_A  TM=9.742E-01  e=2.272E-07  Salmonella phage SETP3
  3dnx-assembly1_A-2  TM=5.565E-01  e=9.480E-03  Ruegeria pomeroyi
  5y7g-assembly3_C  TM=8.588E-01  e=1.401E-01  Pseudomonas aeruginosa PAO1
  2fl4-assembly1_A-2  TM=3.981E-01  e=5.763E-01  Enterococcus faecalis V583

InterPro domains:
  IPR011856 tRNA endonuclease-like domain superfamily [G3DSA:3.40.1350.10] (4-90)
  IPR014883 VRR-NUC domain [SM00990] (4-84)

Sequence (186 aa):
MRLIREDSIEKHLVSEVRKIGGIAYKFVSPGRRGVPDRLVALPNGKIIFVECKAPGEKPTPYQLREHARLFALGHQVIVLDSQDLSSILPAVNMRLIREDSIEKHLVSEVRKIGGIAYKFVSPGRRGVPDRLVALPNGKIIFVECKAPGEKPTPYQLREHARLFALGHQVIVLDSQDLSSILPAVN

Secondary structure (DSSP, 8-state):
-----HHHHHHHHHHHHHHTT-EEEE-B-TT-TT--SEEEEEGGGEEEEEEE--TT----HHHHHHHHHHHHTT--EEEE-SS--TTTS----/-----HHHHHHHHHHHHHHTT-EEEE-B-TT-TT--SEEEEEGGGEEEEEEE--TT----HHHHHHHHHHHHTT--EEEE-SS--TTTSPP--